Protein AF-A0A7M3YGC0-F1 (afdb_monomer)

Nearest PDB structures (foldseek):
  4kr7-assembly1_A  TM=7.154E-01  e=5.260E-02  Thermotoga maritima MSB8
  2c5s-assembly1_A-2  TM=7.403E-01  e=1.451E-01  Bacillus anthracis str. Ames
  2dir-assembly1_A  TM=6.182E-01  e=1.014E-01  Homo sapiens
  8tjk-assembly1_B  TM=2.544E-01  e=4.111E+00  uncultured bacterium

Sequence (240 aa):
MTDKDASKDNTDEEDWMSYANAGFGSTDYSLWDDAGQEAELAEEPEWNDENLQLDTGEEEIPAAPKPAGLKHLVRIGCCDHCLGRIGGKKRFGQSDLESGIEIRASVVEADSTMANARENEPLCPFCENLFEEAPLLAELIYESIGERDCSRLQLGARIPKDQTEAEDHLRKRFGAGGSAPLKSSLVEEVARQLGELGMGQNLVVEKPEILALIDVLTLTVELDIRSHYVYGRYRKLERG

Structure (mmCIF, N/CA/C/O backbone):
data_AF-A0A7M3YGC0-F1
#
_entry.id   AF-A0A7M3YGC0-F1
#
loop_
_atom_site.group_PDB
_atom_site.id
_atom_site.type_symbol
_atom_site.label_atom_id
_atom_site.label_alt_id
_atom_site.label_comp_id
_atom_site.label_asym_id
_atom_site.label_entity_id
_atom_site.label_seq_id
_atom_site.pdbx_PDB_ins_code
_atom_site.Cartn_x
_atom_site.Cartn_y
_atom_site.Cartn_z
_atom_site.occupancy
_atom_site.B_iso_or_equiv
_atom_site.auth_seq_id
_atom_site.auth_comp_id
_atom_site.auth_asym_id
_atom_site.auth_atom_id
_atom_site.pdbx_PDB_model_num
ATOM 1 N N . MET A 1 1 ? -7.846 -92.177 13.312 1.00 39.50 1 MET A N 1
ATOM 2 C CA . MET A 1 1 ? -6.393 -92.387 13.171 1.00 39.50 1 MET A CA 1
ATOM 3 C C . MET A 1 1 ? -5.833 -91.158 12.477 1.00 39.50 1 MET A C 1
ATOM 5 O O . MET A 1 1 ? -6.160 -90.956 11.320 1.00 39.50 1 MET A O 1
ATOM 9 N N . THR A 1 2 ? -5.091 -90.351 13.243 1.00 36.75 2 THR A N 1
ATOM 10 C CA . THR A 1 2 ? -3.995 -89.448 12.823 1.00 36.75 2 THR A CA 1
ATOM 11 C C . THR A 1 2 ? -4.230 -88.433 11.695 1.00 36.75 2 THR A C 1
ATOM 13 O O . THR A 1 2 ? -4.101 -88.746 10.517 1.00 36.75 2 THR A O 1
ATOM 16 N N . ASP A 1 3 ? -4.534 -87.211 12.142 1.00 39.22 3 ASP A N 1
ATOM 17 C CA . ASP A 1 3 ? -4.012 -85.878 11.777 1.00 39.22 3 ASP A CA 1
ATOM 18 C C . ASP A 1 3 ? -3.282 -85.653 10.438 1.00 39.22 3 ASP A C 1
ATOM 20 O O . ASP A 1 3 ? -2.186 -86.176 10.223 1.00 39.22 3 ASP A O 1
ATOM 24 N N . LYS A 1 4 ? -3.792 -84.693 9.645 1.00 39.47 4 LYS A N 1
ATOM 25 C CA . LYS A 1 4 ? -3.067 -83.435 9.368 1.00 39.47 4 LYS A CA 1
ATOM 26 C C . LYS A 1 4 ? -3.965 -82.348 8.748 1.00 39.47 4 LYS A C 1
ATOM 28 O O . LYS A 1 4 ? -4.591 -82.566 7.714 1.00 39.47 4 LYS A O 1
ATOM 33 N N . ASP A 1 5 ? -3.978 -81.206 9.434 1.00 35.25 5 ASP A N 1
ATOM 34 C CA . ASP A 1 5 ? -4.124 -79.809 8.980 1.00 35.25 5 ASP A CA 1
ATOM 35 C C . ASP A 1 5 ? -3.805 -79.546 7.490 1.00 35.25 5 ASP A C 1
ATOM 37 O O . ASP A 1 5 ? -2.953 -80.219 6.918 1.00 35.25 5 ASP A O 1
ATOM 41 N N . ALA A 1 6 ? -4.329 -78.539 6.788 1.00 37.56 6 ALA A N 1
ATOM 42 C CA . ALA A 1 6 ? -5.228 -77.433 7.100 1.00 37.56 6 ALA A CA 1
ATOM 43 C C . ALA A 1 6 ? -5.759 -76.841 5.772 1.00 37.56 6 ALA A C 1
ATOM 45 O O . ALA A 1 6 ? -5.123 -76.959 4.727 1.00 37.56 6 ALA A O 1
ATOM 46 N N . SER A 1 7 ? -6.937 -76.219 5.865 1.00 37.44 7 SER A N 1
ATOM 47 C CA . SER A 1 7 ? -7.466 -75.100 5.062 1.00 37.44 7 SER A CA 1
ATOM 48 C C . SER A 1 7 ? -7.171 -75.010 3.553 1.00 37.44 7 SER A C 1
ATOM 50 O O . SER A 1 7 ? -6.103 -74.590 3.117 1.00 37.44 7 SER A O 1
ATOM 52 N N . LYS A 1 8 ? -8.244 -75.234 2.783 1.00 40.16 8 LYS A N 1
ATOM 53 C CA . LYS A 1 8 ? -8.602 -74.490 1.562 1.00 40.16 8 LYS A CA 1
ATOM 54 C C . LYS A 1 8 ? -8.390 -72.976 1.741 1.00 40.16 8 LYS A C 1
ATOM 56 O O . LYS A 1 8 ? -8.841 -72.452 2.754 1.00 40.16 8 LYS A O 1
ATOM 61 N N . ASP A 1 9 ? -7.858 -72.287 0.734 1.00 35.28 9 ASP A N 1
ATOM 62 C CA . ASP A 1 9 ? -8.730 -71.550 -0.192 1.00 35.28 9 ASP A CA 1
ATOM 63 C C . ASP A 1 9 ? -8.018 -71.213 -1.510 1.00 35.28 9 ASP A C 1
ATOM 65 O O . ASP A 1 9 ? -6.898 -70.714 -1.529 1.00 35.28 9 ASP A O 1
ATOM 69 N N . ASN A 1 10 ? -8.693 -71.546 -2.610 1.00 41.06 10 ASN A N 1
ATOM 70 C CA . ASN A 1 10 ? -8.390 -71.100 -3.966 1.00 41.06 10 ASN A CA 1
ATOM 71 C C . ASN A 1 10 ? -9.064 -69.743 -4.148 1.00 41.06 10 ASN A C 1
ATOM 73 O O . ASN A 1 10 ? -10.277 -69.666 -3.946 1.00 41.06 10 ASN A O 1
ATOM 77 N N . THR A 1 11 ? -8.355 -68.725 -4.632 1.00 39.34 11 THR A N 1
ATOM 78 C CA . THR A 1 11 ? -8.979 -67.707 -5.493 1.00 39.34 11 THR A CA 1
ATOM 79 C C . THR A 1 11 ? -7.907 -67.010 -6.334 1.00 39.34 11 THR A C 1
ATOM 81 O O . THR A 1 11 ? -7.173 -66.164 -5.842 1.00 39.34 11 THR A O 1
ATOM 84 N N . ASP A 1 12 ? -7.806 -67.454 -7.586 1.00 53.25 12 ASP A N 1
ATOM 85 C CA . ASP A 1 12 ? -7.516 -66.665 -8.789 1.00 53.25 12 ASP A CA 1
ATOM 86 C C . ASP A 1 12 ? -6.399 -65.606 -8.711 1.00 53.25 12 ASP A C 1
ATOM 88 O O . ASP A 1 12 ? -6.640 -64.406 -8.829 1.00 53.25 12 ASP A O 1
ATOM 92 N N . GLU A 1 13 ? -5.144 -66.055 -8.623 1.00 52.66 13 GLU A N 1
ATOM 93 C CA . GLU A 1 13 ? -4.018 -65.275 -9.149 1.00 52.66 13 GLU A CA 1
ATOM 94 C C . GLU A 1 13 ? -3.943 -65.515 -10.665 1.00 52.66 13 GLU A C 1
ATOM 96 O O . GLU A 1 13 ? -3.318 -66.463 -11.142 1.00 52.66 13 GLU A O 1
ATOM 101 N N . GLU A 1 14 ? -4.650 -64.684 -11.435 1.00 57.19 14 GLU A N 1
ATOM 102 C CA . GLU A 1 14 ? -4.490 -64.605 -12.888 1.00 57.19 14 GLU A CA 1
ATOM 103 C C . GLU A 1 14 ? -3.047 -64.199 -13.216 1.00 57.19 14 GLU A C 1
ATOM 105 O O . GLU A 1 14 ? -2.674 -63.025 -13.187 1.00 57.19 14 GLU A O 1
ATOM 110 N N . ASP A 1 15 ? -2.229 -65.206 -13.507 1.00 59.91 15 ASP A N 1
ATOM 111 C CA . ASP A 1 15 ? -0.819 -65.079 -13.849 1.00 59.91 15 ASP A CA 1
ATOM 112 C C . ASP A 1 15 ? -0.678 -64.332 -15.186 1.00 59.91 15 ASP A C 1
ATOM 114 O O . ASP A 1 15 ? -0.757 -64.905 -16.280 1.00 59.91 15 ASP A O 1
ATOM 118 N N . TRP A 1 16 ? -0.522 -63.008 -15.094 1.00 58.06 16 TRP A N 1
ATOM 119 C CA . TRP A 1 16 ? -0.437 -62.060 -16.212 1.00 58.06 16 TRP A CA 1
ATOM 120 C C . TRP A 1 16 ? 0.647 -62.415 -17.243 1.00 58.06 16 TRP A C 1
ATOM 122 O O . TRP A 1 16 ? 0.580 -61.973 -18.390 1.00 58.06 16 TRP A O 1
ATOM 132 N N . MET A 1 17 ? 1.621 -63.254 -16.876 1.00 58.59 17 MET A N 1
ATOM 133 C CA . MET A 1 17 ? 2.665 -63.736 -17.784 1.00 58.59 17 MET A CA 1
ATOM 134 C C . MET A 1 17 ? 2.182 -64.790 -18.791 1.00 58.59 17 MET A C 1
ATOM 136 O O . MET A 1 17 ? 2.857 -65.038 -19.789 1.00 58.59 17 MET A O 1
ATOM 140 N N . SER A 1 18 ? 1.000 -65.374 -18.592 1.00 59.22 18 SER A N 1
ATOM 141 C CA . SER A 1 18 ? 0.415 -66.345 -19.527 1.00 59.22 18 SER A CA 1
ATOM 142 C C . SER A 1 18 ? -0.211 -65.701 -20.775 1.00 59.22 18 SER A C 1
ATOM 144 O O . SER A 1 18 ? -0.283 -66.343 -21.825 1.00 59.22 18 SER A O 1
ATOM 146 N N . TYR A 1 19 ? -0.573 -64.413 -20.712 1.00 58.44 19 TYR A N 1
ATOM 147 C CA . TYR A 1 19 ? -1.107 -63.647 -21.848 1.00 58.44 19 TYR A CA 1
ATOM 148 C C . TYR A 1 19 ? -0.020 -63.054 -22.762 1.00 58.44 19 TYR A C 1
ATOM 150 O O . TYR A 1 19 ? -0.330 -62.560 -23.845 1.00 58.44 19 TYR A O 1
ATOM 158 N N . ALA A 1 20 ? 1.256 -63.140 -22.373 1.00 58.88 20 ALA A N 1
ATOM 159 C CA . ALA A 1 20 ? 2.381 -62.631 -23.161 1.00 58.88 20 ALA A CA 1
ATOM 160 C C . ALA A 1 20 ? 2.749 -63.513 -24.374 1.00 58.88 20 ALA A C 1
ATOM 162 O O . ALA A 1 20 ? 3.557 -63.105 -25.201 1.00 58.88 20 ALA A O 1
ATOM 163 N N . ASN A 1 21 ? 2.140 -64.698 -24.518 1.00 56.16 21 ASN A N 1
ATOM 164 C CA . ASN A 1 21 ? 2.403 -65.634 -25.621 1.00 56.16 21 ASN A CA 1
ATOM 165 C C . ASN A 1 21 ? 1.298 -65.652 -26.695 1.00 56.16 21 ASN A C 1
ATOM 167 O O . ASN A 1 21 ? 1.063 -66.671 -27.349 1.00 56.16 21 ASN A O 1
ATOM 171 N N . ALA A 1 22 ? 0.623 -64.524 -26.929 1.00 53.47 22 ALA A N 1
ATOM 172 C CA . ALA A 1 22 ? -0.121 -64.336 -28.170 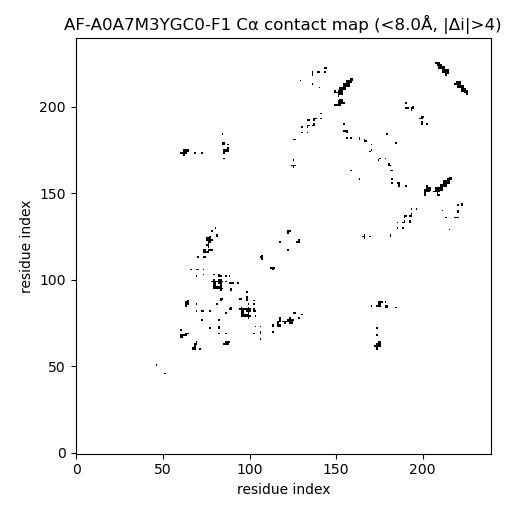1.00 53.47 22 ALA A CA 1
ATOM 173 C C . ALA A 1 22 ? 0.890 -64.111 -29.306 1.00 53.47 22 ALA A C 1
ATOM 175 O O . ALA A 1 22 ? 1.516 -63.058 -29.385 1.00 53.47 22 ALA A O 1
ATOM 176 N N . GLY A 1 23 ? 1.080 -65.138 -30.140 1.00 57.97 23 GLY A N 1
ATOM 177 C CA . GLY A 1 23 ? 2.051 -65.207 -31.234 1.00 57.97 23 GLY A CA 1
ATOM 178 C C . GLY A 1 23 ? 1.957 -64.062 -32.245 1.00 57.97 23 GLY A C 1
ATOM 179 O O . GLY A 1 23 ? 1.383 -64.212 -33.321 1.00 57.97 23 GLY A O 1
ATOM 180 N N . PHE A 1 24 ? 2.584 -62.940 -31.910 1.00 51.44 24 PHE A N 1
ATOM 181 C CA . PHE A 1 24 ? 2.848 -61.819 -32.796 1.00 51.44 24 PHE A CA 1
ATOM 182 C C . PHE A 1 24 ? 4.364 -61.603 -32.807 1.00 51.44 24 PHE A C 1
ATOM 184 O O . PHE A 1 24 ? 4.917 -60.969 -31.915 1.00 51.44 24 PHE A O 1
ATOM 191 N N . GLY A 1 25 ? 5.052 -62.225 -33.768 1.00 53.91 25 GLY A N 1
ATOM 192 C CA . GLY A 1 25 ? 6.514 -62.132 -33.863 1.00 53.91 25 GLY A CA 1
ATOM 193 C C . GLY A 1 25 ? 7.235 -63.275 -34.580 1.00 53.91 25 GLY A C 1
ATOM 194 O O . GLY A 1 25 ? 8.449 -63.215 -34.704 1.00 53.91 25 GLY A O 1
ATOM 195 N N . SER A 1 26 ? 6.541 -64.305 -35.079 1.00 55.28 26 SER A N 1
ATOM 196 C CA . SER A 1 26 ? 7.169 -65.387 -35.859 1.00 55.28 26 SER A CA 1
ATOM 197 C C . SER A 1 26 ? 7.025 -65.186 -37.371 1.00 55.28 26 SER A C 1
ATOM 199 O O . SER A 1 26 ? 6.617 -66.096 -38.094 1.00 55.28 26 SER A O 1
ATOM 201 N N . THR A 1 27 ? 7.319 -63.987 -37.861 1.00 51.88 27 THR A N 1
ATOM 202 C CA . THR A 1 27 ? 7.685 -63.813 -39.269 1.00 51.88 27 THR A CA 1
ATOM 203 C C . THR A 1 27 ? 9.169 -63.520 -39.303 1.00 51.88 27 THR A C 1
ATOM 205 O O . THR A 1 27 ? 9.603 -62.511 -38.754 1.00 51.88 27 THR A O 1
ATOM 208 N N . ASP A 1 28 ? 9.919 -64.404 -39.952 1.00 51.72 28 ASP A N 1
ATOM 209 C CA . ASP A 1 28 ? 11.358 -64.308 -40.221 1.00 51.72 28 ASP A CA 1
ATOM 210 C C . ASP A 1 28 ? 11.629 -63.234 -41.300 1.00 51.72 28 ASP A C 1
ATOM 212 O O . ASP A 1 28 ? 12.280 -63.470 -42.312 1.00 51.72 28 ASP A O 1
ATOM 216 N N . TYR A 1 29 ? 10.994 -62.067 -41.143 1.00 53.56 29 TYR A N 1
ATOM 217 C CA . TYR A 1 29 ? 11.030 -60.945 -42.072 1.00 53.56 29 TYR A CA 1
ATOM 218 C C . TYR A 1 29 ? 11.715 -59.769 -41.381 1.00 53.56 29 TYR A C 1
ATOM 220 O O . TYR A 1 29 ? 11.096 -58.928 -40.725 1.00 53.56 29 TYR A O 1
ATOM 228 N N . SER A 1 30 ? 13.031 -59.746 -41.500 1.00 59.81 30 SER A N 1
ATOM 229 C CA . SER A 1 30 ? 13.900 -58.631 -41.153 1.00 59.81 30 SER A CA 1
ATOM 230 C C . SER A 1 30 ? 13.610 -57.456 -42.093 1.00 59.81 30 SER A C 1
ATOM 232 O O . SER A 1 30 ? 14.105 -57.386 -43.211 1.00 59.81 30 SER A O 1
ATOM 234 N N . LEU A 1 31 ? 12.845 -56.467 -41.614 1.00 53.25 31 LEU A N 1
ATOM 235 C CA . LEU A 1 31 ? 12.625 -55.166 -42.283 1.00 53.25 31 LEU A CA 1
ATOM 236 C C . LEU A 1 31 ? 13.914 -54.349 -42.528 1.00 53.25 31 LEU A C 1
ATOM 238 O O . LEU A 1 31 ? 13.854 -53.255 -43.081 1.00 53.25 31 LEU A O 1
ATOM 242 N N . TRP A 1 32 ? 15.064 -54.877 -42.112 1.00 58.38 32 TRP A N 1
ATOM 243 C CA . TRP A 1 32 ? 16.392 -54.286 -42.252 1.00 58.38 32 TRP A CA 1
ATOM 244 C C . TRP A 1 32 ? 17.275 -55.027 -43.265 1.00 58.38 32 TRP A C 1
ATOM 246 O O . TRP A 1 32 ? 18.322 -54.503 -43.628 1.00 58.38 32 TRP A O 1
ATOM 256 N N . ASP A 1 33 ? 16.853 -56.197 -43.762 1.00 56.62 33 ASP A N 1
ATOM 257 C CA . ASP A 1 33 ? 17.630 -56.964 -44.749 1.00 56.62 33 ASP A CA 1
ATOM 258 C C . ASP A 1 33 ? 17.397 -56.487 -46.194 1.00 56.62 33 ASP A C 1
ATOM 260 O O . ASP A 1 33 ? 18.155 -56.857 -47.087 1.00 56.62 33 ASP A O 1
ATOM 264 N N . ASP A 1 34 ? 16.395 -55.628 -46.430 1.00 53.06 34 ASP A N 1
ATOM 265 C CA . ASP A 1 34 ? 16.112 -55.027 -47.748 1.00 53.06 34 ASP A CA 1
ATOM 266 C C . ASP A 1 34 ? 16.633 -53.578 -47.879 1.00 53.06 34 ASP A C 1
ATOM 268 O O . ASP A 1 34 ? 16.422 -52.902 -48.885 1.00 53.06 34 ASP A O 1
ATOM 272 N N . ALA A 1 35 ? 17.365 -53.077 -46.877 1.00 51.41 35 ALA A N 1
ATOM 273 C CA . ALA A 1 35 ? 18.028 -51.775 -46.938 1.00 51.41 35 ALA A CA 1
ATOM 274 C C . ALA A 1 35 ? 19.434 -51.910 -47.550 1.00 51.41 35 ALA A C 1
ATOM 276 O O . ALA A 1 35 ? 20.446 -51.597 -46.932 1.00 51.41 35 ALA A O 1
ATOM 277 N N . GLY A 1 36 ? 19.494 -52.366 -48.804 1.00 52.56 36 GLY A N 1
ATOM 278 C CA . GLY A 1 36 ? 20.695 -52.360 -49.652 1.00 52.56 36 GLY A CA 1
ATOM 279 C C . GLY A 1 36 ? 21.117 -50.963 -50.131 1.00 52.56 36 GLY A C 1
ATOM 280 O O . GLY A 1 36 ? 21.626 -50.821 -51.241 1.00 52.56 36 GLY A O 1
ATOM 281 N N . GLN A 1 37 ? 20.882 -49.926 -49.329 1.00 49.38 37 GLN A N 1
ATOM 282 C CA . GLN A 1 37 ? 21.437 -48.595 -49.536 1.00 49.38 37 GLN A CA 1
ATOM 283 C C . GLN A 1 37 ? 22.311 -48.295 -48.329 1.00 49.38 37 GLN A C 1
ATOM 285 O O . GLN A 1 37 ? 21.807 -48.179 -47.214 1.00 49.38 37 GLN A O 1
ATOM 290 N N . GLU A 1 38 ? 23.623 -48.221 -48.561 1.00 45.97 38 GLU A N 1
ATOM 291 C CA . GLU A 1 38 ? 24.567 -47.649 -47.607 1.00 45.97 38 GLU A CA 1
ATOM 292 C C . GLU A 1 38 ? 23.968 -46.335 -47.103 1.00 45.97 38 GLU A C 1
ATOM 294 O O . GLU A 1 38 ? 23.771 -45.398 -47.877 1.00 45.97 38 GLU A O 1
ATOM 299 N N . ALA A 1 39 ? 23.595 -46.295 -45.823 1.00 47.94 39 ALA A N 1
ATOM 300 C CA . ALA A 1 39 ? 23.200 -45.053 -45.193 1.00 47.94 39 ALA A CA 1
ATOM 301 C C . ALA A 1 39 ? 24.403 -44.117 -45.311 1.00 47.94 39 ALA A C 1
ATOM 303 O O . ALA A 1 39 ? 25.461 -44.402 -44.745 1.00 47.94 39 ALA A O 1
ATOM 304 N N . GLU A 1 40 ? 24.265 -43.034 -46.077 1.00 52.22 40 GLU A N 1
ATOM 305 C CA . GLU A 1 40 ? 25.207 -41.928 -46.008 1.00 52.22 40 GLU A CA 1
ATOM 306 C C . GLU A 1 40 ? 25.224 -41.479 -44.545 1.00 52.22 40 GLU A C 1
ATOM 308 O O . GLU A 1 40 ? 24.264 -40.889 -44.045 1.00 52.22 40 GLU A O 1
ATOM 313 N N . LEU A 1 41 ? 26.287 -41.849 -43.829 1.00 55.00 41 LEU A N 1
ATOM 314 C CA . LEU A 1 41 ? 26.571 -41.353 -42.494 1.00 55.00 41 LEU A CA 1
ATOM 315 C C . LEU A 1 41 ? 26.837 -39.857 -42.649 1.00 55.00 41 LEU A C 1
ATOM 317 O O . LEU A 1 41 ? 27.966 -39.439 -42.898 1.00 55.00 41 LEU A O 1
ATOM 321 N N . ALA A 1 42 ? 25.781 -39.052 -42.564 1.00 62.28 42 ALA A N 1
ATOM 322 C CA . ALA A 1 42 ? 25.935 -37.639 -42.286 1.00 62.28 42 ALA A CA 1
ATOM 323 C C . ALA A 1 42 ? 26.686 -37.544 -40.955 1.00 62.28 42 ALA A C 1
ATOM 325 O O . ALA A 1 42 ? 26.244 -38.128 -39.964 1.00 62.28 42 ALA A O 1
ATOM 326 N N . GLU A 1 43 ? 27.842 -36.877 -40.960 1.00 57.56 43 GLU A N 1
ATOM 327 C CA . GLU A 1 43 ? 28.605 -36.617 -39.743 1.00 57.56 43 GLU A CA 1
ATOM 328 C C . GLU A 1 43 ? 27.656 -36.002 -38.712 1.00 57.56 43 GLU A C 1
ATOM 330 O O . GLU A 1 43 ? 27.045 -34.958 -38.965 1.00 57.56 43 GLU A O 1
ATOM 335 N N . GLU A 1 44 ? 27.476 -36.683 -37.577 1.00 60.50 44 GLU A N 1
ATOM 336 C CA . GLU A 1 44 ? 26.746 -36.097 -36.463 1.00 60.50 44 GLU A CA 1
ATOM 337 C C . GLU A 1 44 ? 27.462 -34.788 -36.108 1.00 60.50 44 GLU A C 1
ATOM 339 O O . GLU A 1 44 ? 28.683 -34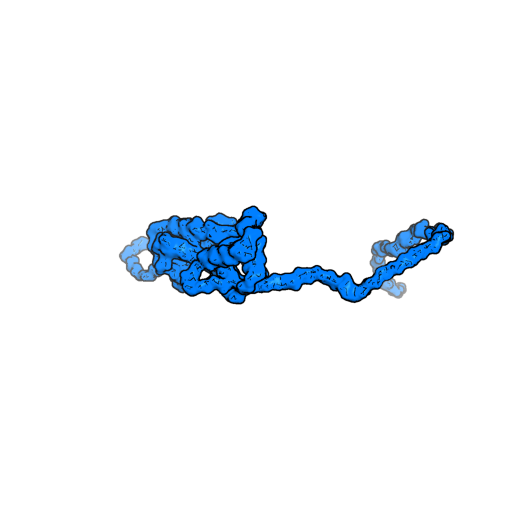.804 -35.921 1.00 60.50 44 GLU A O 1
ATOM 344 N N . PRO A 1 45 ? 26.756 -33.644 -36.077 1.00 58.38 45 PRO A N 1
ATOM 345 C CA . PRO A 1 45 ? 27.397 -32.374 -35.764 1.00 58.38 45 PRO A CA 1
ATOM 346 C C . PRO A 1 45 ? 28.090 -32.509 -34.409 1.00 58.38 45 PRO A C 1
ATOM 348 O O . PRO A 1 45 ? 27.498 -33.071 -33.499 1.00 58.38 45 PRO A O 1
ATOM 351 N N . GLU A 1 46 ? 29.324 -32.031 -34.249 1.00 55.00 46 GLU A N 1
ATOM 352 C CA . GLU A 1 46 ? 29.996 -32.064 -32.946 1.00 55.00 46 GLU A CA 1
ATOM 353 C C . GLU A 1 46 ? 29.182 -31.244 -31.931 1.00 55.00 46 GLU A C 1
ATOM 355 O O . GLU A 1 46 ? 29.133 -30.012 -31.988 1.00 55.00 46 GLU A O 1
ATOM 360 N N . TRP A 1 47 ? 28.530 -31.924 -30.985 1.00 51.69 47 TRP A N 1
ATOM 361 C CA . TRP A 1 47 ? 27.902 -31.288 -29.827 1.00 51.69 47 TRP A CA 1
ATOM 362 C C . TRP A 1 47 ? 29.023 -30.898 -28.857 1.00 51.69 47 TRP A C 1
ATOM 364 O O . TRP A 1 47 ? 29.277 -31.593 -27.877 1.00 51.69 47 TRP A O 1
ATOM 374 N N . ASN A 1 48 ? 29.755 -29.824 -29.164 1.00 57.84 48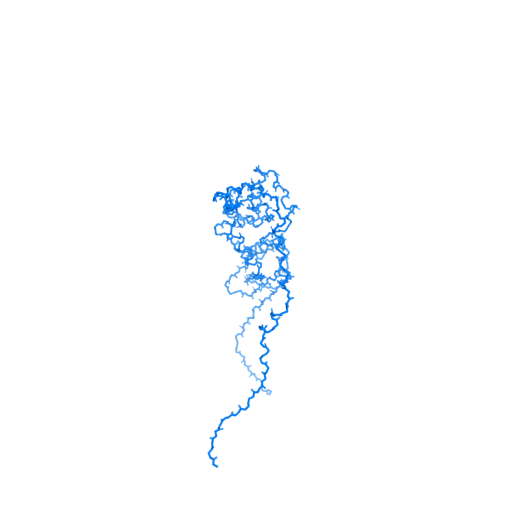 ASN A N 1
ATOM 375 C CA . ASN A 1 48 ? 30.710 -29.240 -28.223 1.00 57.84 48 ASN A CA 1
ATOM 376 C C . ASN A 1 48 ? 29.940 -28.769 -26.972 1.00 57.84 48 ASN A C 1
ATOM 378 O O . ASN A 1 48 ? 28.858 -28.198 -27.115 1.00 57.84 48 ASN A O 1
ATOM 382 N N . ASP A 1 49 ? 30.480 -28.976 -25.765 1.00 57.91 49 ASP A N 1
ATOM 383 C CA . ASP A 1 49 ? 29.820 -28.620 -24.490 1.00 57.91 49 ASP A CA 1
ATOM 384 C C . ASP A 1 49 ? 29.417 -27.129 -24.423 1.00 57.91 49 ASP A C 1
ATOM 386 O O . ASP A 1 49 ? 28.472 -26.766 -23.726 1.00 57.91 49 ASP A O 1
ATOM 390 N N . GLU A 1 50 ? 30.067 -26.262 -25.208 1.00 54.62 50 GLU A N 1
ATOM 391 C CA . GLU A 1 50 ? 29.695 -24.847 -25.363 1.00 54.62 50 GLU A CA 1
ATOM 392 C C . GLU A 1 50 ? 28.318 -24.636 -26.027 1.00 54.62 50 GLU A C 1
ATOM 394 O O . GLU A 1 50 ? 27.658 -23.638 -25.749 1.00 54.62 50 GLU A O 1
ATOM 399 N N . ASN A 1 51 ? 27.839 -25.578 -26.849 1.00 51.44 51 ASN A N 1
ATOM 400 C CA . ASN A 1 51 ? 26.536 -25.507 -27.529 1.00 51.44 51 ASN A CA 1
ATOM 401 C C . ASN A 1 51 ? 25.385 -26.124 -26.710 1.00 51.44 51 ASN A C 1
ATOM 403 O O . ASN A 1 51 ? 24.218 -25.967 -27.073 1.00 51.44 51 ASN A O 1
ATOM 407 N N . LEU A 1 52 ? 25.695 -26.837 -25.621 1.00 52.75 52 LEU A N 1
ATOM 408 C CA . LEU A 1 52 ? 24.720 -27.379 -24.662 1.00 52.75 52 LEU A CA 1
ATOM 409 C C . LEU A 1 52 ? 24.354 -26.379 -23.566 1.00 52.75 52 LEU A C 1
ATOM 411 O O . LEU A 1 52 ? 23.383 -26.585 -22.832 1.00 52.75 52 LEU A O 1
ATOM 415 N N . GLN A 1 53 ? 25.088 -25.272 -23.486 1.00 51.09 53 GLN A N 1
ATOM 416 C CA . GLN A 1 53 ? 24.654 -24.114 -22.739 1.00 51.09 53 GLN A CA 1
ATOM 417 C C . GLN A 1 53 ? 23.540 -23.452 -23.551 1.00 51.09 53 GLN A C 1
ATOM 419 O O . GLN A 1 53 ? 23.771 -22.553 -24.356 1.00 51.09 53 GLN A O 1
ATOM 424 N N . LEU A 1 54 ? 22.305 -23.935 -23.358 1.00 51.28 54 LEU A N 1
ATOM 425 C CA . LEU A 1 54 ? 21.129 -23.092 -23.539 1.00 51.28 54 LEU A CA 1
ATOM 426 C C . LEU A 1 54 ? 21.504 -21.765 -22.895 1.00 51.28 54 LEU A C 1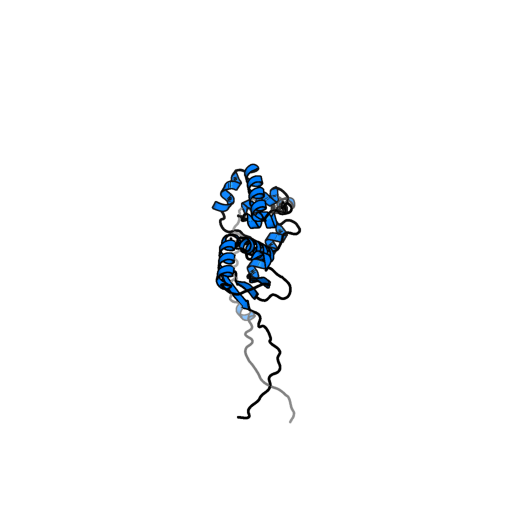
ATOM 428 O O . LEU A 1 54 ? 21.767 -21.727 -21.693 1.00 51.28 54 LEU A O 1
ATOM 432 N N . ASP A 1 55 ? 21.598 -20.723 -23.713 1.00 43.66 55 ASP A N 1
ATOM 433 C CA . ASP A 1 55 ? 21.709 -19.344 -23.275 1.00 43.66 55 ASP A CA 1
ATOM 434 C C . ASP A 1 55 ? 20.394 -19.047 -22.543 1.00 43.66 55 ASP A C 1
ATOM 436 O O . ASP A 1 55 ? 19.448 -18.465 -23.077 1.00 43.66 55 ASP A O 1
ATOM 440 N N . THR A 1 56 ? 20.253 -19.596 -21.333 1.00 48.84 56 THR A N 1
ATOM 441 C CA . THR A 1 56 ? 19.318 -19.122 -20.338 1.00 48.84 56 THR A CA 1
ATOM 442 C C . THR A 1 56 ? 19.783 -17.701 -20.144 1.00 48.84 56 THR A C 1
ATOM 444 O O . THR A 1 56 ? 20.748 -17.468 -19.420 1.00 48.84 56 THR A O 1
ATOM 447 N N . GLY A 1 57 ? 19.177 -16.782 -20.896 1.00 44.97 57 GLY A N 1
ATOM 448 C CA . GLY A 1 57 ? 19.360 -15.343 -20.808 1.00 44.97 57 GLY A CA 1
ATOM 449 C C . GLY A 1 57 ? 18.900 -14.839 -19.444 1.00 44.97 57 GLY A C 1
ATOM 450 O O . GLY A 1 57 ? 18.034 -13.980 -19.337 1.00 44.97 57 GLY A O 1
ATOM 451 N N . GLU A 1 58 ? 19.476 -15.398 -18.390 1.00 54.09 58 GLU A N 1
ATOM 452 C CA . GLU A 1 58 ? 19.540 -14.894 -17.041 1.00 54.09 58 GLU A CA 1
ATOM 453 C C . GLU A 1 58 ? 20.629 -13.816 -17.032 1.00 54.09 58 GLU A C 1
ATOM 455 O O . GLU A 1 58 ? 21.546 -13.819 -16.215 1.00 54.09 58 GLU A O 1
ATOM 460 N N . GLU A 1 59 ? 20.524 -12.832 -17.934 1.00 55.91 59 GLU A N 1
ATOM 461 C CA . GLU A 1 59 ? 20.919 -11.493 -17.522 1.00 55.91 59 GLU A CA 1
ATOM 462 C C . GLU A 1 59 ? 19.958 -11.139 -16.389 1.00 55.91 59 GLU A C 1
ATOM 464 O O . GLU A 1 59 ? 18.849 -10.645 -16.610 1.00 55.91 59 GLU A O 1
ATOM 469 N N . GLU A 1 60 ? 20.353 -11.498 -15.166 1.00 67.81 60 GLU A N 1
ATOM 470 C CA . GLU A 1 60 ? 19.633 -11.153 -13.956 1.00 67.81 60 GLU A CA 1
ATOM 471 C C . GLU A 1 60 ? 19.426 -9.644 -13.979 1.00 67.81 60 GLU A C 1
ATOM 473 O O . GLU A 1 60 ? 20.362 -8.850 -13.821 1.00 67.81 60 GLU A O 1
ATOM 478 N N . ILE A 1 61 ? 18.186 -9.240 -14.246 1.00 78.31 61 ILE A N 1
ATOM 479 C CA . ILE A 1 61 ? 17.824 -7.836 -14.302 1.00 78.31 61 ILE A CA 1
ATOM 480 C C . ILE A 1 61 ? 18.226 -7.248 -12.954 1.00 78.31 61 ILE A C 1
ATOM 482 O O . ILE A 1 61 ? 17.730 -7.697 -11.915 1.00 78.31 61 ILE A O 1
ATOM 486 N N . PRO A 1 62 ? 19.127 -6.255 -12.932 1.00 82.19 62 PRO A N 1
ATOM 487 C CA . PRO A 1 62 ? 19.626 -5.761 -11.673 1.00 82.19 62 PRO A CA 1
ATOM 488 C C . PRO A 1 62 ? 18.480 -5.142 -10.882 1.00 82.19 62 PRO A C 1
ATOM 490 O O . PRO A 1 62 ? 17.700 -4.357 -11.423 1.00 82.19 62 PRO A O 1
ATOM 493 N N . ALA A 1 63 ? 18.433 -5.426 -9.585 1.00 84.62 63 ALA A N 1
ATOM 494 C CA . ALA A 1 63 ? 17.497 -4.767 -8.691 1.00 84.62 63 ALA A CA 1
ATOM 495 C C . ALA A 1 63 ? 17.656 -3.232 -8.740 1.00 84.62 63 ALA A C 1
ATOM 497 O O . ALA A 1 63 ? 18.753 -2.686 -8.951 1.00 84.62 63 ALA A O 1
ATOM 498 N N . ALA A 1 64 ? 16.550 -2.519 -8.520 1.00 84.75 64 ALA A N 1
ATOM 499 C CA . ALA A 1 64 ? 16.580 -1.086 -8.256 1.00 84.75 64 ALA A CA 1
ATOM 500 C C . ALA A 1 64 ? 17.540 -0.795 -7.077 1.00 84.75 64 ALA A C 1
ATOM 502 O O . ALA A 1 64 ? 17.668 -1.619 -6.171 1.00 84.75 64 ALA A O 1
ATOM 503 N N . PRO A 1 65 ? 18.277 0.333 -7.068 1.00 84.19 65 PRO A N 1
ATOM 504 C CA . PRO A 1 65 ? 18.048 1.572 -7.818 1.00 84.19 65 PRO A CA 1
ATOM 505 C C . PRO A 1 65 ? 18.830 1.702 -9.142 1.00 84.19 65 PRO A C 1
ATOM 507 O O . PRO A 1 65 ? 18.906 2.805 -9.695 1.00 84.19 65 PRO A O 1
ATOM 510 N N . LYS A 1 66 ? 19.448 0.625 -9.659 1.00 88.75 66 LYS A N 1
ATOM 511 C CA . LYS A 1 66 ? 20.208 0.695 -10.923 1.00 88.75 66 LYS A CA 1
ATOM 512 C C . LYS A 1 66 ? 19.290 1.106 -12.093 1.00 88.75 66 LYS A C 1
ATOM 514 O O . LYS A 1 66 ? 18.133 0.686 -12.128 1.00 88.75 66 LYS A O 1
ATOM 519 N N . PRO A 1 67 ? 19.781 1.882 -13.081 1.00 86.31 67 PRO A N 1
ATOM 520 C CA . PRO A 1 67 ? 18.945 2.405 -14.168 1.00 86.31 67 PRO A CA 1
ATOM 521 C C . PRO A 1 67 ? 18.293 1.303 -15.017 1.00 86.31 67 PRO A C 1
ATOM 523 O O . PRO A 1 67 ? 17.131 1.435 -15.384 1.00 86.31 67 PRO A O 1
ATOM 526 N N . ALA A 1 68 ? 18.987 0.184 -15.253 1.00 87.56 68 ALA A N 1
ATOM 527 C CA . ALA A 1 68 ? 18.420 -0.970 -15.957 1.00 87.56 68 ALA A CA 1
ATOM 528 C C . ALA A 1 68 ? 17.254 -1.629 -15.188 1.00 87.56 68 ALA A C 1
ATOM 530 O O . ALA A 1 68 ? 16.259 -2.014 -15.797 1.00 87.56 68 ALA A O 1
ATOM 531 N N . GLY A 1 69 ? 17.329 -1.676 -13.852 1.00 88.25 69 GLY A N 1
ATOM 532 C CA . GLY A 1 69 ? 16.239 -2.162 -13.001 1.00 88.25 69 GLY A CA 1
ATOM 533 C C . GLY A 1 69 ? 15.021 -1.242 -13.034 1.00 88.25 69 GLY A C 1
ATOM 534 O O . GLY A 1 69 ? 13.896 -1.701 -13.199 1.00 88.25 69 GLY A O 1
ATOM 535 N N . LEU A 1 70 ? 15.237 0.077 -12.971 1.00 89.56 70 LEU A N 1
ATOM 536 C CA . LEU A 1 70 ? 14.155 1.065 -13.088 1.00 89.56 70 LEU A CA 1
ATOM 537 C C . LEU A 1 70 ? 13.471 1.008 -14.460 1.00 89.56 70 LEU A C 1
ATOM 539 O O . LEU A 1 70 ? 12.245 1.061 -14.534 1.00 89.56 70 LEU A O 1
ATOM 543 N N . LYS A 1 71 ? 14.248 0.832 -15.536 1.00 90.50 71 LYS A N 1
ATOM 544 C CA . LYS A 1 71 ? 13.715 0.605 -16.884 1.00 90.50 71 LYS A CA 1
ATOM 545 C C . LYS A 1 71 ? 12.839 -0.645 -16.934 1.00 90.50 71 LYS A C 1
ATOM 547 O O . LYS A 1 71 ? 11.757 -0.604 -17.513 1.00 90.50 71 LYS A O 1
ATOM 552 N N . HIS A 1 72 ? 13.273 -1.736 -16.302 1.00 90.31 72 HIS A N 1
ATOM 553 C CA . HIS A 1 72 ? 12.472 -2.953 -16.229 1.00 90.31 72 HIS A CA 1
ATOM 554 C C . HIS A 1 72 ? 11.162 -2.743 -15.459 1.00 90.31 72 HIS A C 1
ATOM 556 O O . HIS A 1 72 ? 10.114 -3.134 -15.960 1.00 90.31 72 HIS A O 1
ATOM 562 N N . LEU A 1 73 ? 11.192 -2.059 -14.309 1.00 90.50 73 LEU A N 1
ATOM 563 C CA . LEU A 1 73 ? 9.985 -1.742 -13.534 1.00 90.50 73 LEU A CA 1
ATOM 564 C C . LEU A 1 73 ? 8.965 -0.929 -14.351 1.00 90.50 73 LEU A C 1
ATOM 566 O O . LEU A 1 73 ? 7.769 -1.197 -14.297 1.00 90.50 73 LEU A O 1
ATOM 570 N N . VAL A 1 74 ? 9.418 0.047 -15.140 1.00 90.44 74 VAL A N 1
ATOM 571 C CA . VAL A 1 74 ? 8.519 0.801 -16.030 1.00 90.44 74 VAL A CA 1
ATOM 572 C C . VAL A 1 74 ? 7.974 -0.097 -17.143 1.00 90.44 74 VAL A C 1
ATOM 574 O O . VAL A 1 74 ? 6.784 -0.033 -17.446 1.00 90.44 74 VAL A O 1
ATOM 577 N N . ARG A 1 75 ? 8.814 -0.972 -17.710 1.00 89.38 75 ARG A N 1
ATOM 578 C CA . ARG A 1 75 ? 8.436 -1.895 -18.788 1.00 89.38 75 ARG A CA 1
ATOM 579 C C . ARG A 1 75 ? 7.360 -2.904 -18.377 1.00 89.38 75 ARG A C 1
ATOM 581 O O . ARG A 1 75 ? 6.530 -3.235 -19.212 1.00 89.38 75 ARG A O 1
ATOM 588 N N . ILE A 1 76 ? 7.371 -3.383 -17.134 1.00 89.50 76 ILE A N 1
ATOM 589 C CA . ILE A 1 76 ? 6.363 -4.329 -16.616 1.00 89.50 76 ILE A CA 1
ATOM 590 C C . ILE A 1 76 ? 5.045 -3.656 -16.194 1.00 89.50 76 ILE A C 1
ATOM 592 O O . ILE A 1 76 ? 4.185 -4.328 -15.642 1.00 89.50 76 ILE A O 1
ATOM 596 N N . GLY A 1 77 ? 4.884 -2.343 -16.401 1.00 89.69 77 GLY A N 1
ATOM 597 C CA . GLY A 1 77 ? 3.625 -1.647 -16.114 1.00 89.69 77 GLY A CA 1
ATOM 598 C C . GLY A 1 77 ? 3.455 -1.167 -14.666 1.00 89.69 77 GLY A C 1
ATOM 599 O O . GLY A 1 77 ? 2.336 -0.889 -14.237 1.00 89.69 77 GLY A O 1
ATOM 600 N N . CYS A 1 78 ? 4.533 -1.027 -13.883 1.00 91.88 78 CYS A N 1
ATOM 601 C CA . CYS A 1 78 ? 4.437 -0.496 -12.515 1.00 91.88 78 CYS A CA 1
ATOM 602 C C . CYS A 1 78 ? 3.731 0.863 -12.466 1.00 91.88 78 CYS A C 1
ATOM 604 O O . CYS A 1 78 ? 4.061 1.754 -13.249 1.00 91.88 78 CYS A O 1
ATOM 606 N N . CYS A 1 79 ? 2.820 1.055 -11.509 1.00 93.12 79 CYS A N 1
ATOM 607 C CA . CYS A 1 79 ? 2.229 2.362 -11.216 1.00 93.12 79 CYS A CA 1
ATOM 608 C C . CYS A 1 79 ? 3.237 3.302 -10.535 1.00 93.12 79 CYS A C 1
ATOM 610 O O . CYS A 1 79 ? 4.243 2.851 -9.983 1.00 93.12 79 CYS A O 1
ATOM 612 N N . ASP A 1 80 ? 2.952 4.604 -10.528 1.00 92.62 80 ASP A N 1
ATOM 613 C CA . ASP A 1 80 ? 3.862 5.611 -9.967 1.00 92.62 80 ASP A CA 1
ATOM 614 C C . ASP A 1 80 ? 4.095 5.408 -8.465 1.00 92.62 80 ASP A C 1
ATOM 616 O O . ASP A 1 80 ? 5.240 5.367 -8.024 1.00 92.62 80 ASP A O 1
ATOM 620 N N . HIS A 1 81 ? 3.050 5.116 -7.686 1.00 92.56 81 HIS A N 1
ATOM 621 C CA . HIS A 1 81 ? 3.207 4.775 -6.266 1.00 92.56 81 HIS A CA 1
ATOM 622 C C . HIS A 1 81 ? 4.154 3.584 -6.043 1.00 92.56 81 HIS A C 1
ATOM 624 O O . HIS A 1 81 ? 5.041 3.635 -5.189 1.00 92.56 81 HIS A O 1
ATOM 630 N N . CYS A 1 82 ? 4.014 2.512 -6.833 1.00 92.62 82 CYS A N 1
ATOM 631 C CA . CYS A 1 82 ? 4.907 1.358 -6.730 1.00 92.62 82 CYS A CA 1
ATOM 632 C C . CYS A 1 82 ? 6.324 1.678 -7.213 1.00 92.62 82 CYS A C 1
ATOM 634 O O . CYS A 1 82 ? 7.277 1.174 -6.625 1.00 92.62 82 CYS A O 1
ATOM 636 N N . LEU A 1 83 ? 6.492 2.539 -8.222 1.00 92.31 83 LEU A N 1
ATOM 637 C CA . LEU A 1 83 ? 7.811 3.002 -8.657 1.00 92.31 83 LEU A CA 1
ATOM 638 C C . LEU A 1 83 ? 8.534 3.779 -7.554 1.00 92.31 83 LEU A C 1
ATOM 640 O O . LEU A 1 83 ? 9.714 3.521 -7.329 1.00 92.31 83 LEU A O 1
ATOM 644 N N . GLY A 1 84 ? 7.851 4.669 -6.829 1.00 91.44 84 GLY A N 1
ATOM 645 C CA . GLY A 1 84 ? 8.449 5.375 -5.692 1.00 91.44 84 GLY A CA 1
ATOM 646 C C . GLY A 1 84 ? 8.788 4.441 -4.531 1.00 91.44 84 GLY A C 1
ATOM 647 O O . GLY A 1 84 ? 9.891 4.495 -3.985 1.00 91.44 84 GLY A O 1
ATOM 648 N N . ARG A 1 85 ? 7.878 3.509 -4.220 1.00 90.62 85 ARG A N 1
ATOM 649 C CA . ARG A 1 85 ? 8.042 2.506 -3.155 1.00 90.62 85 ARG A CA 1
ATOM 650 C C . ARG A 1 85 ? 9.209 1.543 -3.401 1.00 90.62 85 ARG A C 1
ATOM 652 O O . ARG A 1 85 ? 9.939 1.194 -2.474 1.00 90.62 85 ARG A O 1
ATOM 659 N N . ILE A 1 86 ? 9.367 1.082 -4.641 1.00 91.75 86 ILE A N 1
ATOM 660 C CA . ILE A 1 86 ? 10.291 0.002 -5.023 1.00 91.75 86 ILE A CA 1
ATOM 661 C C . ILE A 1 86 ? 11.595 0.553 -5.609 1.00 91.75 86 ILE A C 1
ATOM 663 O O . ILE A 1 86 ? 12.650 -0.061 -5.458 1.00 91.75 86 ILE A O 1
ATOM 667 N N . GLY A 1 87 ? 11.547 1.714 -6.260 1.00 87.25 87 GLY A N 1
ATOM 668 C CA . GLY A 1 87 ? 12.664 2.278 -7.014 1.00 87.25 87 GLY A CA 1
ATOM 669 C C . GLY A 1 87 ? 13.805 2.839 -6.162 1.00 87.25 87 GLY A C 1
ATOM 670 O O . GLY A 1 87 ? 14.894 3.070 -6.686 1.00 87.25 87 GLY A O 1
ATOM 671 N N . GLY A 1 88 ? 13.595 3.048 -4.857 1.00 84.69 88 GLY A N 1
ATOM 672 C CA . GLY A 1 88 ? 14.659 3.387 -3.901 1.00 84.69 88 GLY A CA 1
ATOM 673 C C . GLY A 1 88 ? 15.292 4.774 -4.071 1.00 84.69 88 GLY A C 1
ATOM 674 O O . GLY A 1 88 ? 16.287 5.069 -3.414 1.00 84.69 88 GLY A O 1
ATOM 675 N N . LYS A 1 89 ? 14.736 5.640 -4.928 1.00 81.62 89 LYS A N 1
ATOM 676 C CA . LYS A 1 89 ? 15.198 7.023 -5.162 1.00 81.62 89 LYS A CA 1
ATOM 677 C C . LYS A 1 89 ? 14.325 8.059 -4.437 1.00 81.62 89 LYS A C 1
ATOM 679 O O . LYS A 1 89 ? 14.028 9.120 -4.979 1.00 81.62 89 LYS A O 1
ATOM 684 N N . LYS A 1 90 ? 13.904 7.749 -3.211 1.00 84.00 90 LYS A N 1
ATOM 685 C CA . LYS A 1 90 ? 13.047 8.625 -2.405 1.00 84.00 90 LYS A CA 1
ATOM 686 C C . LYS A 1 90 ? 13.879 9.657 -1.641 1.00 84.00 90 LYS A C 1
ATOM 688 O O . LYS A 1 90 ? 14.825 9.297 -0.938 1.00 84.00 90 LYS A O 1
ATOM 693 N N . ARG A 1 91 ? 13.524 10.941 -1.755 1.00 84.38 91 ARG A N 1
ATOM 694 C CA . ARG A 1 91 ? 14.101 12.021 -0.933 1.00 84.38 91 ARG A CA 1
ATOM 695 C C . ARG A 1 91 ? 13.376 12.113 0.411 1.00 84.38 91 ARG A C 1
ATOM 697 O O . ARG A 1 91 ? 12.231 11.686 0.546 1.00 84.38 91 ARG A O 1
ATOM 704 N N . PHE A 1 92 ? 14.032 12.687 1.416 1.00 79.25 92 PHE A N 1
ATOM 705 C CA . PHE A 1 92 ? 13.415 12.883 2.729 1.00 79.25 92 PHE A CA 1
ATOM 706 C C . PHE A 1 92 ? 12.194 13.815 2.625 1.00 79.25 92 PHE A C 1
ATOM 708 O O . PHE A 1 92 ? 12.317 14.926 2.116 1.00 79.25 92 PHE A O 1
ATOM 715 N N . GLY A 1 93 ? 11.034 13.360 3.109 1.00 79.19 93 GLY A N 1
ATOM 716 C CA . GLY A 1 93 ? 9.783 14.133 3.125 1.00 79.19 93 GLY A CA 1
ATOM 717 C C . GLY A 1 93 ? 8.968 14.115 1.826 1.00 79.19 93 GLY A C 1
ATOM 718 O O . GLY A 1 93 ? 7.901 14.714 1.792 1.00 79.19 93 GLY A O 1
ATOM 719 N N . GLN A 1 94 ? 9.440 13.430 0.783 1.00 87.00 94 GLN A N 1
ATOM 720 C CA . GLN A 1 94 ? 8.705 13.265 -0.472 1.00 87.00 94 GLN A CA 1
ATOM 721 C C . GLN A 1 94 ? 7.691 12.116 -0.368 1.00 87.00 94 GLN A C 1
ATOM 723 O O . GLN A 1 94 ? 7.966 11.115 0.303 1.00 87.00 94 GLN A O 1
ATOM 728 N N . SER A 1 95 ? 6.541 12.228 -1.036 1.00 88.06 95 SER A N 1
ATOM 729 C CA . SER A 1 95 ? 5.579 11.121 -1.138 1.00 88.06 95 SER A CA 1
ATOM 730 C C . SER A 1 95 ? 6.055 10.040 -2.117 1.00 88.06 95 SER A C 1
ATOM 732 O O . SER A 1 95 ? 6.878 10.287 -3.005 1.00 88.06 95 SER A O 1
ATOM 734 N N . ASP A 1 96 ? 5.536 8.819 -1.972 1.00 89.88 96 ASP A N 1
ATOM 735 C CA . ASP A 1 96 ? 5.875 7.728 -2.895 1.00 89.88 96 ASP A CA 1
ATOM 736 C C . ASP A 1 96 ? 5.375 8.024 -4.318 1.00 89.88 96 ASP A C 1
ATOM 738 O O . ASP A 1 96 ? 6.056 7.698 -5.287 1.00 89.88 96 ASP A O 1
ATOM 742 N N . LEU A 1 97 ? 4.238 8.716 -4.454 1.00 91.19 97 LEU A N 1
ATOM 743 C CA . LEU A 1 97 ? 3.708 9.149 -5.747 1.00 91.19 97 LEU A CA 1
ATOM 744 C C . LEU A 1 97 ? 4.671 10.095 -6.472 1.00 91.19 97 LEU A C 1
ATOM 746 O O . LEU A 1 97 ? 5.045 9.845 -7.615 1.00 91.19 97 LEU A O 1
ATOM 750 N N . GLU A 1 98 ? 5.104 11.162 -5.799 1.00 91.75 98 GLU A N 1
ATOM 751 C CA . GLU A 1 98 ? 6.012 12.159 -6.379 1.00 91.75 98 GLU A CA 1
ATOM 752 C C . GLU A 1 98 ? 7.352 11.532 -6.775 1.00 91.75 98 GLU A C 1
ATOM 754 O O . GLU A 1 98 ? 7.859 11.784 -7.869 1.00 91.75 98 GLU A O 1
ATOM 759 N N . SER A 1 99 ? 7.904 10.666 -5.916 1.00 91.81 99 SER A N 1
ATOM 760 C CA . SER A 1 99 ? 9.138 9.938 -6.223 1.00 91.81 99 SER A CA 1
ATOM 761 C C . SER A 1 99 ? 8.961 9.025 -7.441 1.00 91.81 99 SER A C 1
ATOM 763 O O . SER A 1 99 ? 9.841 8.957 -8.299 1.00 91.81 99 SER A O 1
ATOM 765 N N . GLY A 1 100 ? 7.808 8.365 -7.561 1.00 91.81 100 GLY A N 1
ATOM 766 C CA . GLY A 1 100 ? 7.452 7.547 -8.715 1.00 91.81 100 GLY A CA 1
ATOM 767 C C . GLY A 1 100 ? 7.390 8.314 -10.028 1.00 91.81 100 GLY A C 1
ATOM 768 O O . GLY A 1 100 ? 7.949 7.860 -11.028 1.00 91.81 100 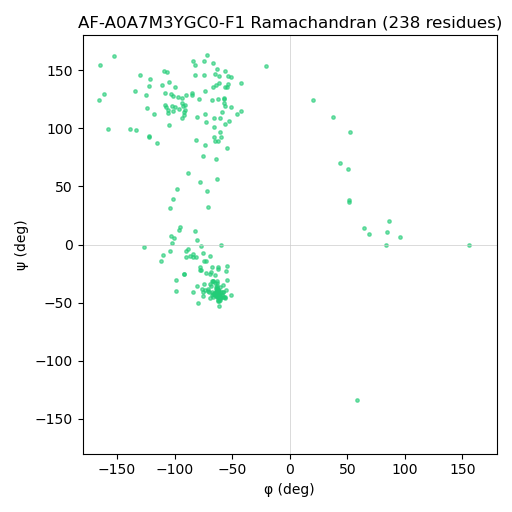GLY A O 1
ATOM 769 N N . ILE A 1 101 ? 6.764 9.494 -10.010 1.00 92.56 101 ILE A N 1
ATOM 770 C CA . ILE A 1 101 ? 6.663 10.385 -11.172 1.00 92.56 101 ILE A CA 1
ATOM 771 C C . ILE A 1 101 ? 8.060 10.835 -11.616 1.00 92.56 101 ILE A C 1
ATOM 773 O O . ILE A 1 101 ? 8.378 10.756 -12.803 1.00 92.56 101 ILE A O 1
ATOM 777 N N . GLU A 1 102 ? 8.926 11.235 -10.678 1.00 92.88 102 GLU A N 1
ATOM 778 C CA . GLU A 1 102 ? 10.319 11.598 -10.981 1.00 92.88 102 GLU A CA 1
ATOM 779 C C . GLU A 1 102 ? 11.100 10.427 -11.590 1.00 92.88 102 GLU A C 1
ATOM 781 O O . GLU A 1 102 ? 11.833 10.594 -12.568 1.00 92.88 102 GLU A O 1
ATOM 786 N N . ILE A 1 103 ? 10.938 9.222 -11.033 1.00 91.44 103 ILE A N 1
ATOM 787 C CA . ILE A 1 103 ? 11.587 8.014 -11.548 1.00 91.44 103 ILE A CA 1
ATOM 788 C C . ILE A 1 103 ? 11.108 7.727 -12.970 1.00 91.44 103 ILE A C 1
ATOM 790 O O . ILE A 1 103 ? 11.947 7.512 -13.848 1.00 91.44 103 ILE A O 1
ATOM 794 N N . ARG A 1 104 ? 9.794 7.761 -13.221 1.00 92.25 104 ARG A N 1
ATOM 795 C CA . ARG A 1 104 ? 9.245 7.535 -14.562 1.00 92.25 104 ARG A CA 1
ATOM 796 C C . ARG A 1 104 ? 9.761 8.576 -15.546 1.00 92.25 104 ARG A C 1
ATOM 798 O O . ARG A 1 104 ? 10.227 8.190 -16.613 1.00 92.25 104 ARG A O 1
ATOM 805 N N . ALA A 1 105 ? 9.748 9.856 -15.177 1.00 92.12 105 ALA A N 1
ATOM 806 C CA . ALA A 1 105 ? 10.289 10.928 -16.007 1.00 92.12 105 ALA A CA 1
ATOM 807 C C . ALA A 1 105 ? 11.759 10.662 -16.370 1.00 92.12 105 ALA A C 1
ATOM 809 O O . ALA A 1 105 ? 12.108 10.686 -17.546 1.00 92.12 105 ALA A O 1
ATOM 810 N N . SER A 1 106 ? 12.589 10.271 -15.396 1.00 91.62 106 SER A N 1
ATOM 811 C CA . SER A 1 106 ? 14.004 9.957 -15.645 1.00 91.62 106 SER A CA 1
ATOM 812 C C . SER A 1 106 ? 14.220 8.766 -16.591 1.00 91.62 106 SER A C 1
ATOM 814 O O . SER A 1 106 ? 15.185 8.744 -17.352 1.00 91.62 106 SER A O 1
ATOM 816 N N . VAL A 1 107 ? 13.326 7.771 -16.561 1.00 90.88 107 VAL 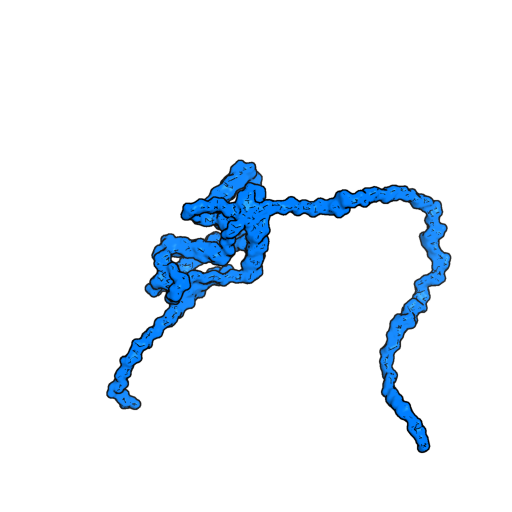A N 1
ATOM 817 C CA . VAL A 1 107 ? 13.388 6.610 -17.463 1.00 90.88 107 VAL A CA 1
ATOM 818 C C . VAL A 1 107 ? 12.923 6.992 -18.867 1.00 90.88 107 VAL A C 1
ATOM 820 O O . VAL A 1 107 ? 13.545 6.575 -19.838 1.00 90.88 107 VAL A O 1
ATOM 823 N N . VAL A 1 108 ? 11.871 7.804 -18.988 1.00 91.44 108 VAL A N 1
ATOM 824 C CA . VAL A 1 108 ? 11.354 8.278 -20.282 1.00 91.44 108 VAL A CA 1
ATOM 825 C C . VAL A 1 108 ? 12.338 9.234 -20.965 1.00 91.44 108 VAL A C 1
ATOM 827 O O . VAL A 1 108 ? 12.488 9.181 -22.184 1.00 91.44 108 VAL A O 1
ATOM 830 N N . GLU A 1 109 ? 13.053 10.061 -20.198 1.00 89.94 109 GLU A N 1
ATOM 831 C CA . GLU A 1 109 ? 14.144 10.904 -20.708 1.00 89.94 109 GLU A CA 1
ATOM 832 C C . GLU A 1 109 ? 15.307 10.074 -21.270 1.00 89.94 109 GLU A C 1
ATOM 834 O O . GLU A 1 109 ? 15.896 10.449 -22.283 1.00 89.94 109 GLU A O 1
ATOM 839 N N . ALA A 1 110 ? 15.630 8.942 -20.637 1.00 88.88 110 ALA A N 1
ATOM 840 C CA . ALA A 1 110 ? 16.673 8.036 -21.110 1.00 88.88 110 ALA A CA 1
ATOM 841 C C . ALA A 1 110 ? 16.220 7.187 -22.313 1.00 88.88 110 ALA A C 1
ATOM 843 O O . ALA A 1 110 ? 17.006 6.947 -23.228 1.00 88.88 110 ALA A O 1
ATOM 844 N N . ASP A 1 111 ? 14.962 6.741 -22.319 1.00 87.31 111 ASP A N 1
ATOM 845 C CA . ASP A 1 111 ? 14.378 5.863 -23.330 1.00 87.31 111 ASP A CA 1
ATOM 846 C C . ASP A 1 111 ? 12.947 6.308 -23.688 1.00 87.31 111 ASP A C 1
ATOM 848 O O . ASP A 1 111 ? 11.967 5.932 -23.038 1.00 87.31 111 ASP A O 1
ATOM 852 N N . SER A 1 112 ? 12.797 7.029 -24.802 1.00 85.44 112 SER A N 1
ATOM 853 C CA . SER A 1 112 ? 11.496 7.537 -25.276 1.00 85.44 112 SER A CA 1
ATOM 854 C C . SER A 1 112 ? 10.476 6.442 -25.620 1.00 85.44 112 SER A C 1
ATOM 856 O O . SER A 1 112 ? 9.272 6.689 -25.629 1.00 85.44 112 SER A O 1
ATOM 858 N N . THR A 1 113 ? 10.935 5.210 -25.857 1.00 83.88 113 THR A N 1
ATOM 859 C CA . THR A 1 113 ? 10.080 4.039 -26.119 1.00 83.88 113 THR A CA 1
ATOM 860 C C . THR A 1 113 ? 9.248 3.610 -24.908 1.00 83.88 113 THR A C 1
ATOM 862 O O . THR A 1 113 ? 8.254 2.907 -25.069 1.00 83.88 113 THR A O 1
ATOM 865 N N . MET A 1 114 ? 9.631 4.029 -23.698 1.00 79.94 114 MET A N 1
ATOM 866 C CA . MET A 1 114 ? 8.978 3.625 -22.449 1.00 79.94 114 MET A CA 1
ATOM 867 C C . MET A 1 114 ? 7.809 4.537 -22.045 1.00 79.94 114 MET A C 1
ATOM 869 O O . MET A 1 114 ? 7.122 4.235 -21.071 1.00 79.94 114 MET A O 1
ATOM 873 N N . ALA A 1 115 ? 7.548 5.625 -22.782 1.00 79.56 115 ALA A N 1
ATOM 874 C CA . ALA A 1 115 ? 6.464 6.564 -22.473 1.00 79.56 115 ALA A CA 1
ATOM 875 C C . ALA A 1 115 ? 5.082 5.881 -22.431 1.00 79.56 115 ALA A C 1
ATOM 877 O O . ALA A 1 115 ? 4.307 6.114 -21.508 1.00 79.56 115 ALA A O 1
ATOM 878 N N . ASN A 1 116 ? 4.827 4.959 -23.364 1.00 82.69 116 ASN A N 1
ATOM 879 C CA . ASN A 1 116 ? 3.539 4.271 -23.507 1.00 82.69 116 ASN A CA 1
ATOM 880 C C . ASN A 1 116 ? 3.508 2.907 -22.793 1.00 82.69 116 ASN A C 1
ATOM 882 O O . ASN A 1 116 ? 2.632 2.086 -23.052 1.00 82.69 116 ASN A O 1
ATOM 886 N N . ALA A 1 117 ? 4.464 2.620 -21.900 1.00 81.00 117 ALA A N 1
ATOM 887 C CA . ALA A 1 117 ? 4.550 1.310 -21.248 1.00 81.00 117 ALA A CA 1
ATOM 888 C C . ALA A 1 117 ? 3.265 0.950 -20.478 1.00 81.00 117 ALA A C 1
ATOM 890 O O . ALA A 1 117 ? 2.846 -0.203 -20.495 1.00 81.00 117 ALA A O 1
ATOM 891 N N . ARG A 1 118 ? 2.603 1.948 -19.875 1.00 81.56 118 ARG A N 1
ATOM 892 C CA . ARG A 1 118 ? 1.343 1.759 -19.142 1.00 81.56 118 ARG A CA 1
ATOM 893 C C . ARG A 1 118 ? 0.104 1.631 -20.034 1.00 81.56 118 ARG A C 1
ATOM 895 O O . ARG A 1 118 ? -0.916 1.139 -19.574 1.00 81.56 118 ARG A O 1
ATOM 902 N N . GLU A 1 119 ? 0.177 2.080 -21.286 1.00 83.12 119 GLU A N 1
ATOM 903 C CA . GLU A 1 119 ? -0.899 1.854 -22.263 1.00 83.12 119 GLU A CA 1
ATOM 904 C C . GLU A 1 119 ? -0.897 0.397 -22.736 1.00 83.12 119 GLU A C 1
ATOM 906 O O . GLU A 1 119 ? -1.954 -0.179 -22.976 1.00 83.12 119 GLU A O 1
ATOM 911 N N . ASN A 1 120 ? 0.294 -0.20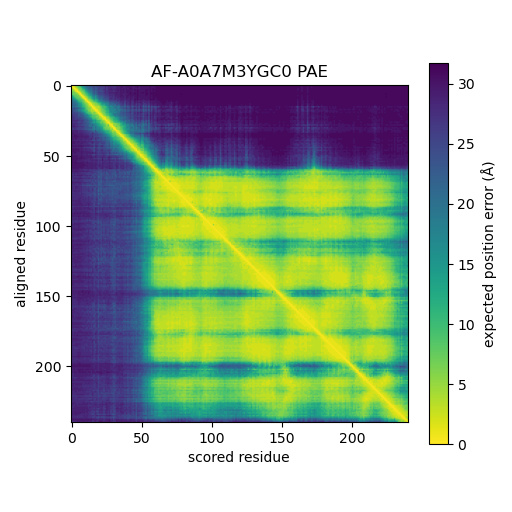2 -22.833 1.00 82.69 120 ASN A N 1
ATOM 912 C CA . ASN A 1 120 ? 0.456 -1.607 -23.195 1.00 82.69 120 ASN A CA 1
ATOM 913 C C . ASN A 1 120 ? 0.088 -2.541 -22.038 1.00 82.69 120 ASN A C 1
ATOM 915 O O . ASN A 1 120 ? -0.598 -3.533 -22.260 1.00 82.69 120 ASN A O 1
ATOM 919 N N . GLU A 1 121 ? 0.544 -2.220 -20.823 1.00 84.75 121 GLU A N 1
ATOM 920 C CA . GLU A 1 121 ? 0.253 -2.990 -19.613 1.00 84.75 121 GLU A CA 1
ATOM 921 C C . GLU A 1 121 ? -0.422 -2.085 -18.566 1.00 84.75 121 GLU A C 1
ATOM 923 O O . GLU A 1 121 ? 0.264 -1.371 -17.823 1.00 84.75 121 GLU A O 1
ATOM 928 N N . PRO A 1 122 ? -1.768 -2.057 -18.523 1.00 85.19 122 PRO A N 1
ATOM 929 C CA . PRO A 1 122 ? -2.508 -1.137 -17.662 1.00 85.19 122 PRO A CA 1
ATOM 930 C C . PRO A 1 122 ? -2.533 -1.575 -16.193 1.00 85.19 122 PRO A C 1
ATOM 932 O O . PRO A 1 122 ? -2.760 -0.742 -15.310 1.00 85.19 122 PRO A O 1
ATOM 935 N N . LEU A 1 123 ? -2.322 -2.863 -15.908 1.00 88.88 123 LEU A N 1
ATOM 936 C CA . LEU A 1 123 ? -2.403 -3.407 -14.558 1.00 88.88 123 LEU A CA 1
ATOM 937 C C . LEU A 1 123 ? -1.022 -3.427 -13.903 1.00 88.88 123 LEU A C 1
ATOM 939 O O . LEU A 1 123 ? -0.093 -4.068 -14.384 1.00 88.88 123 LEU A O 1
ATOM 943 N N . CYS A 1 124 ? -0.889 -2.755 -12.760 1.00 91.25 124 CYS A N 1
ATOM 944 C CA . CYS A 1 124 ? 0.360 -2.804 -12.010 1.00 91.25 124 CYS A CA 1
ATOM 945 C C . CYS A 1 124 ? 0.598 -4.220 -11.445 1.00 91.25 124 CYS A C 1
ATOM 947 O O . CYS A 1 124 ? -0.215 -4.678 -10.639 1.00 91.25 124 CYS A O 1
ATOM 949 N N . PRO A 1 125 ? 1.742 -4.872 -11.731 1.00 90.06 125 PRO A N 1
ATOM 950 C CA . PRO A 1 125 ? 2.020 -6.235 -11.266 1.00 90.06 125 PRO A CA 1
ATOM 951 C C . PRO A 1 125 ? 2.254 -6.342 -9.750 1.00 90.06 125 PRO A C 1
ATOM 953 O O . PRO A 1 125 ? 2.338 -7.442 -9.216 1.00 90.06 125 PRO A O 1
ATOM 956 N N . PHE A 1 126 ? 2.390 -5.213 -9.047 1.00 90.62 126 PHE A N 1
ATOM 957 C CA . PHE A 1 126 ? 2.627 -5.184 -7.601 1.00 90.62 126 PHE A CA 1
ATOM 958 C C . PHE A 1 126 ? 1.369 -4.930 -6.780 1.00 90.62 126 PHE A C 1
ATOM 960 O O . PHE A 1 126 ? 1.230 -5.480 -5.694 1.00 90.62 126 PHE A O 1
ATOM 967 N N . CYS A 1 127 ? 0.502 -4.032 -7.243 1.00 90.25 127 CYS A N 1
ATOM 968 C CA . CYS A 1 127 ? -0.634 -3.554 -6.457 1.00 90.25 127 CYS A CA 1
ATOM 969 C C . CYS A 1 127 ? -1.972 -3.686 -7.174 1.00 90.25 127 CYS A C 1
ATOM 971 O O . CYS A 1 127 ? -2.964 -3.245 -6.613 1.00 90.25 127 CYS A O 1
ATOM 973 N N . GLU A 1 128 ? -2.002 -4.167 -8.421 1.00 89.44 128 GLU A N 1
ATOM 974 C CA . GLU A 1 128 ? -3.233 -4.303 -9.211 1.00 89.44 128 GLU A CA 1
ATOM 975 C C . GLU A 1 128 ? -4.059 -3.000 -9.267 1.00 89.44 128 GLU A C 1
ATOM 977 O O . GLU A 1 128 ? -5.279 -3.011 -9.244 1.00 89.44 128 GLU A O 1
ATOM 982 N N . ASN A 1 129 ? -3.368 -1.852 -9.322 1.00 89.88 129 ASN A N 1
ATOM 983 C CA . ASN A 1 129 ? -3.933 -0.491 -9.305 1.00 89.88 129 ASN A CA 1
ATOM 984 C C . ASN A 1 129 ? -4.680 -0.063 -8.024 1.00 89.88 129 ASN A C 1
ATOM 986 O O . ASN A 1 129 ? -5.241 1.025 -7.990 1.00 89.88 129 ASN A O 1
ATOM 990 N N . LEU A 1 130 ? -4.542 -0.800 -6.920 1.00 89.56 130 LEU A N 1
ATOM 991 C CA . LEU A 1 130 ? -5.147 -0.464 -5.623 1.00 89.56 130 LEU A CA 1
ATOM 992 C C . LEU A 1 130 ? -4.819 0.948 -5.095 1.00 89.56 130 LEU A C 1
ATOM 994 O O . LEU A 1 130 ? -5.617 1.562 -4.395 1.00 89.56 130 LEU A O 1
ATOM 998 N N . PHE A 1 131 ? -3.641 1.491 -5.421 1.00 91.00 131 PHE A N 1
ATOM 999 C CA . PHE A 1 131 ? -3.275 2.851 -5.007 1.00 91.00 131 PHE A CA 1
ATOM 1000 C C . PHE A 1 131 ? -4.110 3.943 -5.691 1.00 91.00 131 PHE A C 1
ATOM 1002 O O . PHE A 1 131 ? -4.242 5.027 -5.134 1.00 91.00 131 PHE A O 1
ATOM 1009 N N . GLU A 1 132 ? -4.691 3.674 -6.862 1.00 89.69 132 GLU A N 1
ATOM 1010 C CA . GLU A 1 132 ? -5.585 4.622 -7.544 1.00 89.69 132 GLU A CA 1
ATOM 1011 C C . GLU A 1 132 ? -6.909 4.789 -6.787 1.00 89.69 132 GLU A C 1
ATOM 1013 O O . GLU A 1 132 ? -7.530 5.846 -6.844 1.00 89.69 132 GLU A O 1
ATOM 1018 N N . GLU A 1 133 ? -7.299 3.773 -6.016 1.00 88.56 133 GLU A N 1
ATOM 1019 C CA . GLU A 1 133 ? -8.511 3.754 -5.196 1.00 88.56 133 GLU A CA 1
ATOM 1020 C C . GLU A 1 133 ? -8.272 4.287 -3.773 1.00 88.56 133 GLU A C 1
ATOM 1022 O O . GLU A 1 133 ? -9.219 4.471 -3.011 1.00 88.56 133 GLU A O 1
ATOM 1027 N N . ALA A 1 134 ? -7.024 4.588 -3.396 1.00 90.31 134 ALA A N 1
ATOM 1028 C CA . ALA A 1 134 ? -6.696 5.098 -2.064 1.00 90.31 134 ALA A CA 1
ATOM 1029 C C . ALA A 1 134 ? -7.469 6.378 -1.665 1.00 90.31 134 ALA A C 1
ATOM 1031 O O . ALA A 1 134 ? -7.898 6.448 -0.509 1.00 90.31 134 ALA A O 1
ATOM 1032 N N . PRO A 1 135 ? -7.714 7.360 -2.564 1.00 91.00 135 PRO A N 1
ATOM 1033 C CA . PRO A 1 135 ? -8.556 8.516 -2.247 1.00 91.00 135 PRO A CA 1
ATOM 1034 C C . PRO A 1 135 ? -10.004 8.121 -1.927 1.00 91.00 135 PRO A C 1
ATOM 1036 O O . PRO A 1 135 ? -10.559 8.580 -0.932 1.00 91.00 135 PRO A O 1
ATOM 1039 N N . LEU A 1 136 ? -10.586 7.201 -2.706 1.00 90.94 136 LEU A N 1
ATOM 1040 C CA . LEU A 1 136 ? -11.943 6.693 -2.479 1.00 90.94 136 LEU A CA 1
ATOM 1041 C C . LEU A 1 136 ? -12.047 5.971 -1.130 1.00 90.94 136 LEU A C 1
ATOM 1043 O O . LEU A 1 136 ? -12.996 6.173 -0.377 1.00 90.94 136 LEU A O 1
ATOM 1047 N N . LEU A 1 137 ? -11.050 5.150 -0.792 1.00 90.00 137 LEU A N 1
ATOM 1048 C CA . LEU A 1 137 ? -10.996 4.462 0.498 1.00 90.00 137 LEU A CA 1
ATOM 1049 C C . LEU A 1 137 ? -10.922 5.454 1.667 1.00 90.00 137 LEU A C 1
ATOM 1051 O O . LEU A 1 137 ? -11.571 5.241 2.691 1.00 90.00 137 LEU A O 1
ATOM 1055 N N . ALA A 1 138 ? -10.167 6.544 1.520 1.00 89.69 138 ALA A N 1
ATOM 1056 C CA . ALA A 1 138 ? -10.097 7.597 2.529 1.00 89.69 138 ALA A CA 1
ATOM 1057 C C . ALA A 1 138 ? -11.448 8.310 2.712 1.00 89.69 138 ALA A C 1
ATOM 1059 O O . ALA A 1 138 ? -11.875 8.513 3.850 1.00 89.69 138 ALA A O 1
ATOM 1060 N N . GLU A 1 139 ? -12.150 8.626 1.622 1.00 90.31 139 GLU A N 1
ATOM 1061 C CA . GLU A 1 139 ? -13.500 9.202 1.670 1.00 90.31 139 GLU A CA 1
ATOM 1062 C C . GLU A 1 139 ? -14.494 8.261 2.368 1.00 90.31 139 GLU A C 1
ATOM 1064 O O . GLU A 1 139 ? -15.192 8.679 3.289 1.00 90.31 139 GLU A O 1
ATOM 1069 N N . LEU A 1 140 ? -14.489 6.967 2.034 1.00 89.75 140 LEU A N 1
ATOM 1070 C CA . LEU A 1 140 ? -15.349 5.965 2.679 1.00 89.75 140 LEU A CA 1
ATOM 1071 C C . LEU A 1 140 ? -15.077 5.835 4.186 1.00 89.75 140 LEU A C 1
ATOM 1073 O O . LEU A 1 140 ? -16.003 5.694 4.991 1.00 89.75 140 LEU A O 1
ATOM 1077 N N . ILE A 1 141 ? -13.809 5.889 4.601 1.00 88.50 141 ILE A N 1
ATOM 1078 C CA . ILE A 1 141 ? -13.443 5.892 6.025 1.00 88.50 141 ILE A CA 1
ATOM 1079 C C . ILE A 1 141 ? -13.974 7.159 6.705 1.00 88.50 141 ILE A C 1
ATOM 1081 O O . ILE A 1 141 ? -14.528 7.081 7.801 1.00 88.50 141 ILE A O 1
ATOM 1085 N N . TYR A 1 142 ? -13.839 8.315 6.057 1.00 87.94 142 TYR A N 1
ATOM 1086 C CA . TYR A 1 142 ? -14.339 9.581 6.584 1.00 87.94 142 TYR A CA 1
ATOM 1087 C C . TYR A 1 142 ? -15.866 9.562 6.762 1.00 87.94 142 TYR A C 1
ATOM 1089 O O . TYR A 1 142 ? -16.370 9.864 7.846 1.00 87.94 142 TYR A O 1
ATOM 1097 N N . GLU A 1 143 ? -16.603 9.121 5.742 1.00 88.31 143 GLU A N 1
ATOM 1098 C CA . GLU A 1 143 ? -18.065 9.014 5.780 1.00 88.31 143 GLU A CA 1
ATOM 1099 C C . GLU A 1 143 ? -18.557 7.993 6.813 1.00 88.31 143 GLU A C 1
ATOM 1101 O O . GLU A 1 143 ? -19.520 8.253 7.535 1.00 88.31 143 GLU A O 1
ATOM 1106 N N . SER A 1 144 ? -17.889 6.840 6.922 1.00 86.69 144 SER A N 1
ATOM 1107 C CA . SER A 1 144 ? -18.283 5.784 7.865 1.00 86.69 144 SER A CA 1
ATOM 1108 C C . SER A 1 144 ? -18.087 6.184 9.332 1.00 86.69 144 SER A C 1
ATOM 1110 O O . SER A 1 144 ? -18.860 5.755 10.197 1.00 86.69 144 SER A O 1
ATOM 1112 N N . ILE A 1 145 ? -17.088 7.023 9.630 1.00 84.69 145 ILE A N 1
ATOM 1113 C CA . ILE A 1 145 ? -16.876 7.581 10.973 1.00 84.69 145 ILE A CA 1
ATOM 1114 C C . ILE A 1 145 ? -17.974 8.602 11.308 1.00 84.69 145 ILE A C 1
ATOM 1116 O O . ILE A 1 145 ? -18.487 8.597 12.433 1.00 84.69 145 ILE A O 1
ATOM 1120 N N . GLY A 1 146 ? -18.399 9.408 10.331 1.00 81.56 146 GLY A N 1
ATOM 1121 C CA . GLY A 1 146 ? -19.525 10.334 10.458 1.00 81.56 146 GLY A CA 1
ATOM 1122 C C . GLY A 1 146 ? -19.343 11.344 11.597 1.00 81.56 146 GLY A C 1
ATOM 1123 O O . GLY A 1 146 ? -18.280 11.931 11.762 1.00 81.56 146 GLY A O 1
ATOM 1124 N N . GLU A 1 147 ? -20.381 11.538 12.416 1.00 74.81 147 GLU A N 1
ATOM 1125 C CA . GLU A 1 147 ? -20.393 12.503 13.535 1.00 74.81 147 GLU A CA 1
ATOM 1126 C C . GLU A 1 147 ? -19.727 11.986 14.827 1.00 74.81 147 GLU A C 1
ATOM 1128 O O . GLU A 1 147 ? -19.910 12.554 15.904 1.00 74.81 147 GLU A O 1
ATOM 1133 N N . ARG A 1 148 ? -19.010 10.859 14.778 1.00 77.19 148 ARG A N 1
ATOM 1134 C CA . ARG A 1 148 ? -18.422 10.264 15.983 1.00 77.19 148 ARG A CA 1
ATOM 1135 C C . ARG A 1 148 ? -17.151 11.008 16.375 1.00 77.19 148 ARG A C 1
ATOM 1137 O O . ARG A 1 148 ? -16.191 11.047 15.611 1.00 77.19 148 ARG A O 1
ATOM 1144 N N . ASP A 1 149 ? -17.102 11.483 17.616 1.00 69.69 149 ASP A N 1
ATOM 1145 C CA . ASP A 1 149 ? -15.866 11.991 18.205 1.00 69.69 149 ASP A CA 1
ATOM 1146 C C . ASP A 1 149 ? -14.859 10.842 18.363 1.00 69.69 149 ASP A C 1
ATOM 1148 O O . ASP A 1 149 ? -15.025 9.953 19.202 1.00 69.69 149 ASP A O 1
ATOM 1152 N N . CYS A 1 150 ? -13.809 10.850 17.544 1.00 71.00 150 CYS A N 1
ATOM 1153 C CA . CYS A 1 150 ? -12.718 9.886 17.616 1.00 71.00 150 CYS A CA 1
ATOM 1154 C C . CYS A 1 150 ? -11.394 10.624 17.778 1.00 71.00 150 CYS A C 1
ATOM 1156 O O . CYS A 1 150 ? -10.973 11.353 16.884 1.00 71.00 150 CYS A O 1
ATOM 1158 N N . SER A 1 151 ? -10.713 10.394 18.901 1.00 74.94 151 SER A N 1
ATOM 1159 C CA . SER A 1 151 ? -9.381 10.961 19.144 1.00 74.94 151 SER A CA 1
ATOM 1160 C C . SER A 1 151 ? -8.257 10.029 18.688 1.00 74.94 151 SER A C 1
ATOM 1162 O O . SER A 1 151 ? -7.154 10.481 18.392 1.00 74.94 151 SER A O 1
ATOM 1164 N N . ARG A 1 152 ? -8.529 8.715 18.639 1.00 83.50 152 ARG A N 1
ATOM 1165 C CA . ARG A 1 152 ? -7.541 7.667 18.345 1.00 83.50 152 ARG A CA 1
ATOM 1166 C C . ARG A 1 152 ? -8.077 6.671 17.322 1.00 83.50 152 ARG A C 1
ATOM 1168 O O . ARG A 1 152 ? -8.786 5.726 17.678 1.00 83.50 152 ARG A O 1
ATOM 1175 N N . LEU A 1 153 ? -7.688 6.870 16.070 1.00 86.31 153 LEU A N 1
ATOM 1176 C CA . LEU A 1 153 ? -8.008 6.031 14.923 1.00 86.31 153 LEU A CA 1
ATOM 1177 C C . LEU A 1 153 ? -6.799 5.163 14.552 1.00 86.31 153 LEU A C 1
ATOM 1179 O O . LEU A 1 153 ? -5.694 5.672 14.368 1.00 86.31 153 LEU A O 1
ATOM 1183 N N . GLN A 1 154 ? -7.010 3.857 14.402 1.00 89.62 154 GLN A N 1
ATOM 1184 C CA . GLN A 1 154 ? -6.035 2.955 13.789 1.00 89.62 154 GLN A CA 1
ATOM 1185 C C . GLN A 1 154 ? -6.563 2.478 12.439 1.00 89.62 154 GLN A C 1
ATOM 1187 O O . GLN A 1 154 ? -7.726 2.100 12.321 1.00 89.62 154 GLN A O 1
ATOM 1192 N N . LEU A 1 155 ? -5.683 2.449 11.441 1.00 89.88 155 LEU A N 1
ATOM 1193 C CA . LEU A 1 155 ? -5.971 1.881 10.132 1.00 89.88 155 LEU A CA 1
ATOM 1194 C C . LEU A 1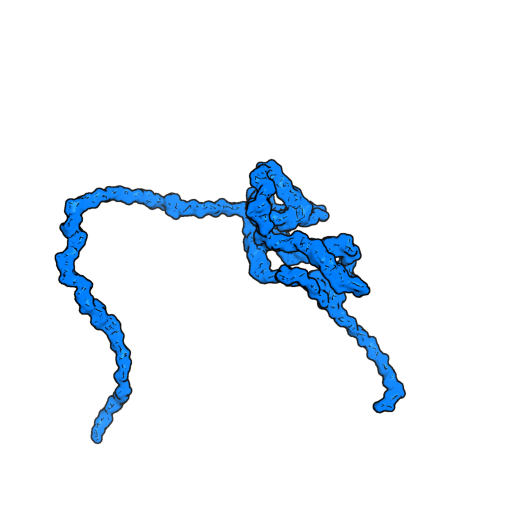 155 ? -5.388 0.471 10.030 1.00 89.88 155 LEU A C 1
ATOM 1196 O O . LEU A 1 155 ? -4.244 0.215 10.418 1.00 89.88 155 LEU A O 1
ATOM 1200 N N . GLY A 1 156 ? -6.178 -0.441 9.486 1.00 90.31 156 GLY A N 1
ATOM 1201 C CA . GLY A 1 156 ? -5.776 -1.788 9.126 1.00 90.31 156 GLY A CA 1
ATOM 1202 C C . GLY A 1 156 ? -6.202 -2.093 7.699 1.00 90.31 156 GLY A C 1
ATOM 1203 O O . GLY A 1 156 ? -7.248 -1.650 7.247 1.00 90.31 156 GLY A O 1
ATOM 1204 N N . ALA A 1 157 ? -5.398 -2.884 6.997 1.00 91.31 157 ALA A N 1
ATOM 1205 C CA . ALA A 1 157 ? -5.749 -3.412 5.685 1.00 91.31 157 ALA A CA 1
ATOM 1206 C C . ALA A 1 157 ? -5.710 -4.943 5.705 1.00 91.31 157 ALA A C 1
ATOM 1208 O O . ALA A 1 157 ? -4.774 -5.557 6.250 1.00 91.31 157 ALA A O 1
ATOM 1209 N N . ARG A 1 158 ? -6.728 -5.551 5.103 1.00 91.50 158 ARG A N 1
ATOM 1210 C CA . ARG A 1 158 ? -6.837 -6.978 4.829 1.00 91.50 158 ARG A CA 1
ATOM 1211 C C . ARG A 1 158 ? -6.587 -7.187 3.341 1.00 91.50 158 ARG A C 1
ATOM 1213 O O . ARG A 1 158 ? -7.441 -6.916 2.509 1.00 91.50 158 ARG A O 1
ATOM 1220 N N . ILE A 1 159 ? -5.383 -7.662 3.044 1.00 90.69 159 ILE A N 1
ATOM 1221 C CA . ILE A 1 159 ? -4.942 -8.016 1.695 1.00 90.69 159 ILE A CA 1
ATOM 1222 C C . ILE A 1 159 ? -4.936 -9.548 1.599 1.00 90.69 159 ILE A C 1
ATOM 1224 O O . ILE A 1 159 ? -4.531 -10.204 2.571 1.00 90.69 159 ILE A O 1
ATOM 1228 N N . PRO A 1 160 ? -5.376 -10.137 0.474 1.00 91.12 160 PRO A N 1
ATOM 1229 C CA . PRO A 1 160 ? -5.197 -11.558 0.202 1.00 91.12 160 PRO A CA 1
ATOM 1230 C C . PRO A 1 160 ? -3.742 -11.999 0.381 1.00 91.12 160 PRO A C 1
ATOM 1232 O O . PRO A 1 160 ? -2.799 -11.267 0.063 1.00 91.12 160 PRO A O 1
ATOM 1235 N N . LYS A 1 161 ? -3.548 -13.221 0.884 1.00 90.88 161 LYS A N 1
ATOM 1236 C CA . LYS A 1 161 ? -2.200 -13.772 1.075 1.00 90.88 161 LYS A CA 1
ATOM 1237 C C . LYS A 1 161 ? -1.481 -13.940 -0.256 1.00 90.88 161 LYS A C 1
ATOM 1239 O O . LYS A 1 161 ? -0.354 -13.484 -0.368 1.00 90.88 161 LYS A O 1
ATOM 1244 N N . ASP A 1 162 ? -2.176 -14.467 -1.259 1.00 91.19 162 ASP A N 1
ATOM 1245 C CA . ASP A 1 162 ? -1.633 -14.711 -2.597 1.00 91.19 162 ASP A CA 1
ATOM 1246 C C . ASP A 1 162 ? -1.072 -13.426 -3.222 1.00 91.19 162 ASP A C 1
ATOM 1248 O O . ASP A 1 162 ? 0.055 -13.410 -3.711 1.00 91.19 162 ASP A O 1
ATOM 1252 N N . GLN A 1 163 ? -1.812 -12.317 -3.112 1.00 90.44 163 GLN A N 1
ATOM 1253 C CA . GLN A 1 163 ? -1.365 -11.008 -3.590 1.00 90.44 163 GLN A CA 1
ATOM 1254 C C . GLN A 1 163 ? -0.145 -10.504 -2.806 1.00 90.44 163 GLN A C 1
ATOM 1256 O O . GLN A 1 163 ? 0.814 -10.003 -3.389 1.00 90.44 163 GLN A O 1
ATOM 1261 N N . THR A 1 164 ? -0.153 -10.674 -1.481 1.00 91.06 164 THR A N 1
ATOM 1262 C CA . THR A 1 164 ? 0.972 -10.270 -0.624 1.00 91.06 164 THR A CA 1
ATOM 1263 C C . THR A 1 164 ? 2.235 -11.072 -0.947 1.00 91.06 164 THR A C 1
ATOM 1265 O O . THR A 1 164 ? 3.321 -10.505 -1.000 1.00 91.06 164 THR A O 1
ATOM 1268 N N . GLU A 1 165 ? 2.110 -12.377 -1.183 1.00 92.94 165 GLU A N 1
ATOM 1269 C CA . GLU A 1 165 ? 3.223 -13.265 -1.525 1.00 92.94 165 GLU A CA 1
ATOM 1270 C C . GLU A 1 165 ? 3.771 -12.966 -2.925 1.00 92.94 165 GLU A C 1
ATOM 1272 O O . GLU A 1 165 ? 4.985 -12.824 -3.087 1.00 92.94 165 GLU A O 1
ATOM 1277 N N . ALA A 1 166 ? 2.896 -12.798 -3.922 1.00 91.88 166 ALA A N 1
ATOM 1278 C CA . ALA A 1 166 ? 3.282 -12.423 -5.282 1.00 91.88 166 ALA A CA 1
ATOM 1279 C C . ALA A 1 166 ? 4.045 -11.088 -5.306 1.00 91.88 166 ALA A C 1
ATOM 1281 O O . ALA A 1 166 ? 5.113 -10.983 -5.920 1.00 91.88 166 ALA A O 1
ATOM 1282 N N . GLU A 1 167 ? 3.541 -10.094 -4.572 1.00 92.19 167 GLU A N 1
ATOM 1283 C CA . GLU A 1 167 ? 4.197 -8.803 -4.396 1.00 92.19 167 GLU A CA 1
ATOM 1284 C C . GLU A 1 167 ? 5.568 -8.957 -3.731 1.00 92.19 167 GLU A C 1
ATOM 1286 O O . GLU A 1 167 ? 6.559 -8.426 -4.235 1.00 92.19 167 GLU A O 1
ATOM 1291 N N . ASP A 1 168 ? 5.662 -9.747 -2.659 1.00 91.56 168 ASP A N 1
ATOM 1292 C CA . ASP A 1 168 ? 6.916 -10.025 -1.956 1.00 91.56 168 ASP A CA 1
ATOM 1293 C C . ASP A 1 168 ? 7.965 -10.678 -2.862 1.00 91.56 168 ASP A C 1
ATOM 1295 O O . ASP A 1 168 ? 9.151 -10.337 -2.800 1.00 91.56 168 ASP A O 1
ATOM 1299 N N . HIS A 1 169 ? 7.543 -11.610 -3.719 1.00 91.81 169 HIS A N 1
ATOM 1300 C CA . HIS A 1 169 ? 8.415 -12.270 -4.685 1.00 91.81 169 HIS A CA 1
ATOM 1301 C C . HIS A 1 169 ? 8.951 -11.300 -5.738 1.00 91.81 169 HIS A C 1
ATOM 1303 O O . HIS A 1 169 ? 10.127 -11.376 -6.099 1.00 91.81 169 HIS A O 1
ATOM 1309 N N . LEU A 1 170 ? 8.121 -10.390 -6.248 1.00 90.94 170 LEU A N 1
ATOM 1310 C CA . LEU A 1 170 ? 8.568 -9.370 -7.198 1.00 90.94 170 LEU A CA 1
ATOM 1311 C C . LEU A 1 170 ? 9.455 -8.321 -6.519 1.00 90.94 170 LEU A C 1
ATOM 1313 O O . LEU A 1 170 ? 10.484 -7.931 -7.070 1.00 90.94 170 LEU A O 1
ATOM 1317 N N . ARG A 1 171 ? 9.107 -7.915 -5.295 1.00 90.19 171 ARG A N 1
ATOM 1318 C CA . ARG A 1 171 ? 9.851 -6.932 -4.502 1.00 90.19 171 ARG A CA 1
ATOM 1319 C C . ARG A 1 171 ? 11.251 -7.425 -4.155 1.00 90.19 171 ARG A C 1
ATOM 1321 O O . ARG A 1 171 ? 12.201 -6.663 -4.285 1.00 90.19 171 ARG A O 1
ATOM 1328 N N . LYS A 1 172 ? 11.403 -8.700 -3.783 1.00 90.00 172 LYS A N 1
ATOM 1329 C CA . LYS A 1 172 ? 12.718 -9.316 -3.524 1.00 90.00 172 LYS A CA 1
ATOM 1330 C C . LYS A 1 172 ? 13.581 -9.431 -4.782 1.00 90.00 172 LYS A C 1
ATOM 1332 O O . LYS A 1 172 ? 14.798 -9.362 -4.668 1.00 90.00 172 LYS A O 1
ATOM 1337 N N . ARG A 1 173 ? 12.963 -9.609 -5.955 1.00 88.62 173 ARG A N 1
ATOM 1338 C CA . ARG A 1 173 ? 13.675 -9.745 -7.235 1.00 88.62 173 ARG A CA 1
ATOM 1339 C C . ARG A 1 173 ? 14.119 -8.403 -7.813 1.00 88.62 173 ARG A C 1
ATOM 1341 O O . ARG A 1 173 ? 15.282 -8.247 -8.160 1.00 88.62 173 ARG A O 1
ATOM 1348 N N . PHE A 1 174 ? 13.210 -7.433 -7.906 1.00 89.19 174 PHE A N 1
ATOM 1349 C CA . PHE A 1 174 ? 13.453 -6.186 -8.644 1.00 89.19 174 PHE A CA 1
ATOM 1350 C C . PHE A 1 174 ? 13.553 -4.943 -7.757 1.00 89.19 174 PHE A C 1
ATOM 1352 O O . PHE A 1 174 ? 13.978 -3.884 -8.225 1.00 89.19 174 PHE A O 1
ATOM 1359 N N . GLY A 1 175 ? 13.145 -5.040 -6.493 1.00 87.44 175 GLY A N 1
ATOM 1360 C CA . GLY A 1 175 ? 13.044 -3.894 -5.604 1.00 87.44 175 GLY A CA 1
ATOM 1361 C C . GLY A 1 175 ? 14.337 -3.475 -4.937 1.00 87.44 175 GLY A C 1
ATOM 1362 O O . GLY A 1 175 ? 15.247 -4.269 -4.716 1.00 87.44 175 GLY A O 1
ATOM 1363 N N . ALA A 1 176 ? 14.391 -2.193 -4.580 1.00 87.81 176 ALA A N 1
ATOM 1364 C CA . ALA A 1 176 ? 15.465 -1.665 -3.764 1.00 87.81 176 ALA A CA 1
ATOM 1365 C C . ALA A 1 176 ? 15.441 -2.284 -2.362 1.00 87.81 176 ALA A C 1
ATOM 1367 O O . ALA A 1 176 ? 14.380 -2.577 -1.789 1.00 87.81 176 ALA A O 1
ATOM 1368 N N . GLY A 1 177 ? 16.637 -2.453 -1.795 1.00 81.56 177 GLY A N 1
ATOM 1369 C CA . GLY A 1 177 ? 16.806 -2.914 -0.423 1.00 81.56 177 GLY A CA 1
ATOM 1370 C C . GLY A 1 177 ? 16.076 -1.989 0.551 1.00 81.56 177 GLY A C 1
ATOM 1371 O O . GLY A 1 177 ? 16.287 -0.779 0.536 1.00 81.56 177 GLY A O 1
ATOM 1372 N N . GLY A 1 178 ? 15.206 -2.560 1.386 1.00 80.44 178 GLY A N 1
ATOM 1373 C CA . GLY A 1 178 ? 14.404 -1.800 2.350 1.00 80.44 178 GLY A CA 1
ATOM 1374 C C . GLY A 1 178 ? 13.110 -1.196 1.796 1.00 80.44 178 GLY A C 1
ATOM 1375 O O . GLY A 1 178 ? 12.481 -0.406 2.494 1.00 80.44 178 GLY A O 1
ATOM 1376 N N . SER A 1 179 ? 12.686 -1.563 0.582 1.00 86.56 179 SER A N 1
ATOM 1377 C CA . SER A 1 179 ? 11.349 -1.223 0.074 1.00 86.56 179 SER A CA 1
ATOM 1378 C C . SER A 1 179 ? 10.256 -1.673 1.051 1.00 86.56 179 SER A C 1
ATOM 1380 O O . SER A 1 179 ? 10.332 -2.762 1.619 1.00 86.56 179 SER A O 1
ATOM 1382 N N . ALA A 1 180 ? 9.237 -0.844 1.268 1.00 88.12 180 ALA A N 1
ATOM 1383 C CA . ALA A 1 180 ? 8.133 -1.158 2.176 1.00 88.12 180 ALA A CA 1
ATOM 1384 C C . ALA A 1 180 ? 7.183 -2.208 1.558 1.00 88.12 180 ALA A C 1
ATOM 1386 O O . ALA A 1 180 ? 7.021 -2.213 0.335 1.00 88.12 180 ALA A O 1
ATOM 1387 N N . PRO A 1 181 ? 6.572 -3.114 2.345 1.00 91.44 181 PRO A N 1
ATOM 1388 C CA . PRO A 1 181 ? 5.580 -4.066 1.837 1.00 91.44 181 PRO A CA 1
ATOM 1389 C C . PRO A 1 181 ? 4.296 -3.358 1.382 1.00 91.44 181 PRO A C 1
ATOM 1391 O O . PRO A 1 181 ? 3.960 -2.288 1.893 1.00 91.44 181 PRO A O 1
ATOM 1394 N N . LEU A 1 182 ? 3.532 -3.986 0.479 1.00 91.25 182 LEU A N 1
ATOM 1395 C CA . LEU A 1 182 ? 2.283 -3.417 -0.053 1.00 91.25 182 LEU A CA 1
ATOM 1396 C C . LEU A 1 182 ? 1.325 -2.938 1.046 1.00 91.25 182 LEU A C 1
ATOM 1398 O O . LEU A 1 182 ? 0.785 -1.837 0.973 1.00 91.25 182 LEU A O 1
ATOM 1402 N N . LYS A 1 183 ? 1.167 -3.745 2.100 1.00 91.25 183 LYS A N 1
ATOM 1403 C CA . LYS A 1 183 ? 0.253 -3.455 3.207 1.00 91.25 183 LYS A CA 1
ATOM 1404 C C . LYS A 1 183 ? 0.582 -2.155 3.940 1.00 91.25 183 LYS A C 1
ATOM 1406 O O . LYS A 1 183 ? -0.330 -1.384 4.220 1.00 91.25 183 LYS A O 1
ATOM 1411 N N . SER A 1 184 ? 1.846 -1.930 4.301 1.00 90.06 184 SER A N 1
ATOM 1412 C CA . SER A 1 184 ? 2.212 -0.721 5.049 1.00 90.06 184 SER A CA 1
ATOM 1413 C C . SER A 1 184 ? 2.101 0.512 4.165 1.00 90.06 184 SER A C 1
ATOM 1415 O O . SER A 1 184 ? 1.551 1.512 4.605 1.00 90.06 184 SER A O 1
ATOM 1417 N N . SER A 1 185 ? 2.532 0.413 2.905 1.00 91.25 185 SER A N 1
ATOM 1418 C CA . SER A 1 185 ? 2.440 1.525 1.959 1.00 91.25 185 SER A CA 1
ATOM 1419 C C . SER A 1 185 ? 0.999 1.917 1.647 1.00 91.25 185 SER A C 1
ATOM 1421 O O . SER A 1 185 ? 0.709 3.104 1.556 1.00 91.25 185 SER A O 1
ATOM 1423 N N . LEU A 1 186 ? 0.078 0.954 1.534 1.00 91.50 186 LEU A N 1
ATOM 1424 C CA . LEU A 1 186 ? -1.344 1.258 1.361 1.00 91.50 186 LEU A CA 1
ATOM 1425 C C . LEU A 1 186 ? -1.911 2.000 2.577 1.00 91.50 186 LEU A C 1
ATOM 1427 O O . LEU A 1 186 ? -2.609 2.996 2.423 1.00 91.50 186 LEU A O 1
ATOM 1431 N N . VAL A 1 187 ? -1.590 1.536 3.787 1.00 90.81 187 VAL A N 1
ATOM 1432 C CA . VAL A 1 187 ? -2.052 2.175 5.028 1.00 90.81 187 VAL A CA 1
ATOM 1433 C C . VAL A 1 187 ? -1.479 3.586 5.179 1.00 90.81 187 VAL A C 1
ATOM 1435 O O . VAL A 1 187 ? -2.209 4.487 5.581 1.00 90.81 187 VAL A O 1
ATOM 1438 N N . GLU A 1 188 ? -0.205 3.795 4.845 1.00 89.94 188 GLU A N 1
ATOM 1439 C CA . GLU A 1 188 ? 0.435 5.116 4.858 1.00 89.94 188 GLU A CA 1
ATOM 1440 C C . GLU A 1 188 ? -0.196 6.071 3.840 1.00 89.94 188 GLU A C 1
ATOM 1442 O O . GLU A 1 188 ? -0.469 7.224 4.170 1.00 89.94 188 GLU A O 1
ATOM 1447 N N . GLU A 1 189 ? -0.475 5.592 2.628 1.00 90.69 189 GLU A N 1
ATOM 1448 C CA . GLU A 1 189 ? -1.096 6.406 1.584 1.00 90.69 189 GLU A CA 1
ATOM 1449 C C . GLU A 1 189 ? -2.537 6.787 1.949 1.00 90.69 189 GLU A C 1
ATOM 1451 O O . GLU A 1 189 ? -2.897 7.960 1.881 1.00 90.69 189 GLU A O 1
ATOM 1456 N N . VAL A 1 190 ? -3.343 5.841 2.439 1.00 91.00 190 VAL A N 1
ATOM 1457 C CA . VAL A 1 190 ? -4.700 6.139 2.930 1.00 91.00 190 VAL A CA 1
ATOM 1458 C C . VAL A 1 190 ? -4.653 7.079 4.142 1.00 91.00 190 VAL A C 1
ATOM 1460 O O . VAL A 1 190 ? -5.463 7.998 4.238 1.00 91.00 190 VAL A O 1
ATOM 1463 N N . ALA A 1 191 ? -3.682 6.916 5.049 1.00 89.31 191 ALA A N 1
ATOM 1464 C CA . ALA A 1 191 ? -3.490 7.829 6.177 1.00 89.31 191 ALA A CA 1
ATOM 1465 C C . ALA A 1 191 ? -3.151 9.256 5.722 1.00 89.31 191 ALA A C 1
ATOM 1467 O O . ALA A 1 191 ? -3.648 10.217 6.309 1.00 89.31 191 ALA A O 1
ATOM 1468 N N . ARG A 1 192 ? -2.331 9.403 4.674 1.00 88.88 192 ARG A N 1
ATOM 1469 C CA . ARG A 1 192 ? -2.000 10.702 4.077 1.00 88.88 192 ARG A CA 1
ATOM 1470 C C . ARG A 1 192 ? -3.247 11.383 3.513 1.00 88.88 192 ARG A C 1
ATOM 1472 O O . ARG A 1 192 ? -3.502 12.533 3.857 1.00 88.88 192 ARG A O 1
ATOM 1479 N N . GLN A 1 193 ? -4.045 10.655 2.732 1.00 90.06 193 GLN A N 1
ATOM 1480 C CA . GLN A 1 193 ? -5.303 11.148 2.155 1.00 90.06 193 GLN A CA 1
ATOM 1481 C C . GLN A 1 193 ? -6.318 11.540 3.246 1.00 90.06 193 GLN A C 1
ATOM 1483 O O . GLN A 1 193 ? -6.910 12.614 3.207 1.00 90.06 193 GLN A O 1
ATOM 1488 N N . LEU A 1 194 ? -6.447 10.732 4.304 1.00 87.56 194 LEU A N 1
ATOM 1489 C CA . LEU A 1 194 ? -7.250 11.082 5.485 1.00 87.56 194 LEU A CA 1
ATOM 1490 C C . LEU A 1 194 ? -6.721 12.318 6.226 1.00 87.56 194 LEU A C 1
ATOM 1492 O O . LEU A 1 194 ? -7.492 13.073 6.825 1.00 87.56 194 LEU A O 1
ATOM 1496 N N . GLY A 1 195 ? -5.405 12.528 6.195 1.00 85.06 195 GLY A N 1
ATOM 1497 C CA . GLY A 1 195 ? -4.758 13.737 6.686 1.00 85.06 195 GLY A CA 1
ATOM 1498 C C . GLY A 1 195 ? -5.221 14.987 5.951 1.00 85.06 195 GLY A C 1
ATOM 1499 O O . GLY A 1 195 ? -5.557 15.980 6.596 1.00 85.06 195 GLY A O 1
ATOM 1500 N N . GLU A 1 196 ? -5.304 14.910 4.626 1.00 86.12 196 GLU A N 1
ATOM 1501 C CA . GLU A 1 196 ? -5.778 15.993 3.758 1.00 86.12 196 GLU A CA 1
ATOM 1502 C C . GLU A 1 196 ? -7.269 16.301 3.973 1.00 86.12 196 GLU A C 1
ATOM 1504 O O . GLU A 1 196 ? -7.665 17.465 3.935 1.00 86.12 196 GLU A O 1
ATOM 1509 N N . LEU A 1 197 ? -8.072 15.291 4.328 1.00 83.62 197 LEU A N 1
ATOM 1510 C CA . LEU A 1 197 ? -9.484 15.438 4.715 1.00 83.62 197 LEU A CA 1
ATOM 1511 C C . LEU A 1 197 ? -9.694 15.977 6.149 1.00 83.62 197 LEU A C 1
ATOM 1513 O O . LEU A 1 197 ? -10.830 16.176 6.580 1.00 83.62 197 LEU A O 1
ATOM 1517 N N . GLY A 1 198 ? -8.619 16.237 6.903 1.00 75.38 198 GLY A N 1
ATOM 1518 C CA . GLY A 1 198 ? -8.677 16.875 8.224 1.00 75.38 198 GLY A CA 1
ATOM 1519 C C . GLY A 1 198 ? -8.674 15.926 9.428 1.00 75.38 198 GLY A C 1
ATOM 1520 O O . GLY A 1 198 ? -8.796 16.396 10.558 1.00 75.38 198 GLY A O 1
ATOM 1521 N N . MET A 1 199 ? -8.481 14.615 9.232 1.00 72.56 199 MET A N 1
ATOM 1522 C CA . MET A 1 199 ? -8.410 13.616 10.319 1.00 72.56 199 MET A CA 1
ATOM 1523 C C . MET A 1 199 ? -6.987 13.142 10.656 1.00 72.56 199 MET A C 1
ATOM 1525 O O . MET A 1 199 ? -6.797 12.252 11.487 1.00 72.56 199 MET A O 1
ATOM 1529 N N . GLY A 1 200 ? -5.961 13.767 10.073 1.00 62.06 200 GLY A N 1
ATOM 1530 C CA . GLY A 1 200 ? -4.561 13.340 10.209 1.00 62.06 200 GLY A CA 1
ATOM 1531 C C . GLY A 1 200 ? -3.989 13.379 11.629 1.00 62.06 200 GLY A C 1
ATOM 1532 O O . GLY A 1 200 ? -3.020 12.683 11.914 1.00 62.06 200 GLY A O 1
ATOM 1533 N N . GLN A 1 201 ? -4.582 14.158 12.539 1.00 58.72 201 GLN A N 1
ATOM 1534 C CA . GLN A 1 201 ? -4.082 14.324 13.913 1.00 58.72 201 GLN A CA 1
ATOM 1535 C C . GLN A 1 201 ? -4.497 13.190 14.865 1.00 58.72 201 GLN A C 1
ATOM 1537 O O . GLN A 1 201 ? -3.949 13.090 15.961 1.00 58.72 201 GLN A O 1
ATOM 1542 N N . ASN A 1 202 ? -5.420 12.320 14.442 1.00 62.06 202 ASN A N 1
ATOM 1543 C CA . ASN A 1 202 ? -6.008 11.284 15.294 1.00 62.06 202 ASN A CA 1
ATOM 1544 C C . ASN A 1 202 ? -5.425 9.883 15.041 1.00 62.06 202 ASN A C 1
ATOM 1546 O O . ASN A 1 202 ? -5.861 8.921 15.671 1.00 62.06 202 ASN A O 1
ATOM 1550 N N . LEU A 1 203 ? -4.460 9.729 14.126 1.00 73.81 203 LEU A N 1
ATOM 1551 C CA . LEU A 1 203 ? -3.865 8.428 13.809 1.00 73.81 203 LEU A CA 1
ATOM 1552 C C . LEU A 1 203 ? -2.929 7.953 14.928 1.00 73.81 203 LEU A C 1
ATOM 1554 O O . LEU A 1 203 ? -1.858 8.518 15.148 1.00 73.81 203 LEU A O 1
ATOM 1558 N N . VAL A 1 204 ? -3.325 6.886 15.626 1.00 73.88 204 VAL A N 1
ATOM 1559 C CA . VAL A 1 204 ? -2.573 6.328 16.758 1.00 73.88 204 VAL A CA 1
ATOM 1560 C C . VAL A 1 204 ? -2.478 4.808 16.648 1.00 73.88 204 VAL A C 1
ATOM 1562 O O . VAL A 1 204 ? -3.468 4.114 16.437 1.00 73.88 204 VAL A O 1
ATOM 1565 N N . VAL A 1 205 ? -1.264 4.280 16.835 1.00 70.62 205 VAL A N 1
ATOM 1566 C CA . VAL A 1 205 ? -0.982 2.833 16.800 1.00 70.62 205 VAL A CA 1
ATOM 1567 C C . VAL A 1 205 ? -1.350 2.151 18.125 1.00 70.62 205 VAL A C 1
ATOM 1569 O O . VAL A 1 205 ? -1.829 1.019 18.143 1.00 70.62 205 VAL A O 1
ATOM 1572 N N . GLU A 1 206 ? -1.148 2.830 19.256 1.00 70.81 206 GLU A N 1
ATOM 1573 C CA . GLU A 1 206 ? -1.398 2.268 20.583 1.00 70.81 206 GLU A CA 1
ATOM 1574 C C . GLU A 1 206 ? -2.803 2.590 21.108 1.00 70.81 206 GLU A C 1
ATOM 1576 O O . GLU A 1 206 ? -3.197 3.746 21.241 1.00 70.81 206 GLU A O 1
ATOM 1581 N N . LYS A 1 207 ? -3.548 1.544 21.495 1.00 76.19 207 LYS A N 1
ATOM 1582 C CA . LYS A 1 207 ? -4.89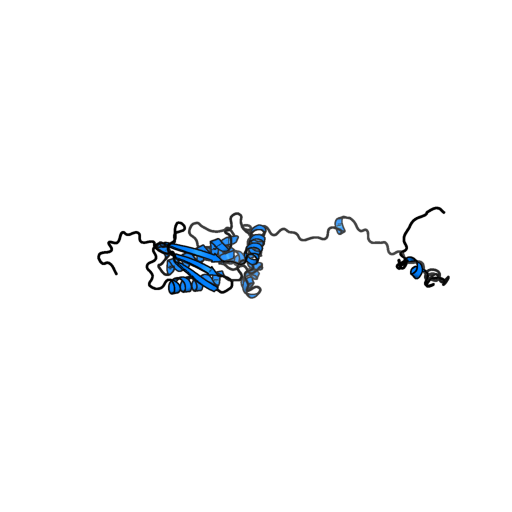7 1.641 22.088 1.00 76.19 207 LYS A CA 1
ATOM 1583 C C . LYS A 1 207 ? -5.855 2.534 21.269 1.00 76.19 207 LYS A C 1
ATOM 1585 O O . LYS A 1 207 ? -6.322 3.543 21.805 1.00 76.19 207 LYS A O 1
ATOM 1590 N N . PRO A 1 208 ? -6.205 2.152 20.026 1.00 82.81 208 PRO A N 1
ATOM 1591 C CA . PRO A 1 208 ? -7.237 2.866 19.279 1.00 82.81 208 PRO A CA 1
ATOM 1592 C C . PRO A 1 208 ? -8.605 2.786 19.959 1.00 82.81 208 PRO A C 1
ATOM 1594 O O . PRO A 1 208 ? -8.918 1.801 20.639 1.00 82.81 208 PRO A O 1
ATOM 1597 N N . GLU A 1 209 ? -9.405 3.823 19.743 1.00 83.69 209 GLU A N 1
ATOM 1598 C CA . GLU A 1 209 ? -10.840 3.867 20.045 1.00 83.69 209 GLU A CA 1
ATOM 1599 C C . GLU A 1 209 ? -11.637 3.251 18.894 1.00 83.69 209 GLU A C 1
ATOM 1601 O O . GLU A 1 209 ? -12.558 2.467 19.133 1.00 83.69 209 GLU A O 1
ATOM 1606 N N . ILE A 1 210 ? -11.222 3.554 17.661 1.00 86.12 210 ILE A N 1
ATOM 1607 C CA . ILE A 1 210 ? -11.796 3.021 16.427 1.00 86.12 210 ILE A CA 1
ATOM 1608 C C . ILE A 1 210 ? -10.678 2.371 15.610 1.00 86.12 210 ILE A C 1
ATOM 1610 O O . ILE A 1 210 ? -9.631 2.979 15.373 1.00 86.12 210 ILE A O 1
ATOM 1614 N N . LEU A 1 211 ? -10.898 1.129 15.189 1.00 89.31 211 LEU A N 1
ATOM 1615 C CA . LEU A 1 211 ? -10.072 0.436 14.208 1.00 89.31 211 LEU A CA 1
ATOM 1616 C C . LEU A 1 211 ? -10.852 0.382 12.891 1.00 89.31 211 LEU A C 1
ATOM 1618 O O . LEU A 1 211 ? -11.876 -0.290 12.811 1.00 89.31 211 LEU A O 1
ATOM 1622 N N . ALA A 1 212 ? -10.367 1.083 11.869 1.00 89.44 212 ALA A N 1
ATOM 1623 C CA . ALA A 1 212 ? -10.901 0.984 10.517 1.00 89.44 212 ALA A CA 1
ATOM 1624 C C . ALA A 1 212 ? -10.142 -0.107 9.760 1.00 89.44 212 ALA A C 1
ATOM 1626 O O . ALA A 1 212 ? -8.931 -0.000 9.554 1.00 89.44 212 ALA A O 1
ATOM 1627 N N . LEU A 1 213 ? -10.845 -1.168 9.381 1.00 91.06 213 LEU A N 1
ATOM 1628 C CA . LEU A 1 213 ? -10.310 -2.296 8.638 1.00 91.06 213 LEU A CA 1
ATOM 1629 C C . LEU A 1 213 ? -10.804 -2.224 7.193 1.00 91.06 213 LEU A C 1
ATOM 1631 O O . LEU A 1 213 ? -11.996 -2.310 6.919 1.00 91.06 213 LEU A O 1
ATOM 1635 N N . ILE A 1 214 ? -9.864 -2.056 6.274 1.00 90.88 214 ILE A N 1
ATOM 1636 C CA . ILE A 1 214 ? -10.114 -1.995 4.838 1.00 90.88 214 ILE A CA 1
ATOM 1637 C C . ILE A 1 214 ? -10.003 -3.413 4.285 1.00 90.88 214 ILE A C 1
ATOM 1639 O O . ILE A 1 214 ? -8.937 -4.027 4.399 1.00 90.88 214 ILE A O 1
ATOM 1643 N N . ASP A 1 215 ? -11.073 -3.931 3.688 1.00 90.44 215 ASP A N 1
ATOM 1644 C CA . ASP A 1 215 ? -11.014 -5.159 2.896 1.00 90.44 215 ASP A CA 1
ATOM 1645 C C . ASP A 1 215 ? -10.762 -4.805 1.428 1.00 90.44 215 ASP A C 1
ATOM 1647 O O . ASP A 1 215 ? -11.586 -4.166 0.774 1.00 90.44 215 ASP A O 1
ATOM 1651 N N . VAL A 1 216 ? -9.594 -5.203 0.926 1.00 86.94 216 VAL A N 1
ATOM 1652 C CA . VAL A 1 216 ? -9.129 -4.887 -0.430 1.00 86.94 216 VAL A CA 1
ATOM 1653 C C . VAL A 1 216 ? -9.884 -5.683 -1.497 1.00 86.94 216 VAL A C 1
ATOM 1655 O O . VAL A 1 216 ? -9.987 -5.230 -2.629 1.00 86.94 216 VAL A O 1
ATOM 1658 N N . LEU A 1 217 ? -10.453 -6.842 -1.152 1.00 86.56 217 LEU A N 1
ATOM 1659 C CA . LEU A 1 217 ? -11.197 -7.660 -2.116 1.00 86.56 217 LEU A CA 1
ATOM 1660 C C . LEU A 1 217 ? -12.556 -7.059 -2.470 1.00 86.56 217 LEU A C 1
ATOM 1662 O O . LEU A 1 217 ? -13.006 -7.155 -3.608 1.00 86.56 217 LEU A O 1
ATOM 1666 N N . THR A 1 218 ? -13.234 -6.499 -1.473 1.00 85.44 218 THR A N 1
ATOM 1667 C CA . THR A 1 218 ? -14.586 -5.947 -1.615 1.00 85.44 218 THR A CA 1
ATOM 1668 C C . THR A 1 218 ? -14.600 -4.425 -1.659 1.00 85.44 218 THR A C 1
ATOM 1670 O O . THR A 1 218 ? -15.663 -3.853 -1.881 1.00 85.44 218 THR A O 1
ATOM 1673 N N . LEU A 1 219 ? -13.449 -3.775 -1.448 1.00 85.62 219 LEU A N 1
ATOM 1674 C CA . LEU A 1 219 ? -13.306 -2.320 -1.313 1.00 85.62 219 LEU A CA 1
ATOM 1675 C C . LEU A 1 219 ? -14.272 -1.733 -0.278 1.00 85.62 219 LEU A C 1
ATOM 1677 O O . LEU A 1 219 ? -14.835 -0.653 -0.442 1.00 85.62 219 LEU A O 1
ATOM 1681 N N . THR A 1 220 ? -14.471 -2.473 0.812 1.00 87.38 220 THR A N 1
ATOM 1682 C CA . THR A 1 220 ? -15.348 -2.084 1.918 1.00 87.38 220 THR A CA 1
ATOM 1683 C C . THR A 1 220 ? -14.539 -1.722 3.151 1.00 87.38 220 THR A C 1
ATOM 1685 O O . THR A 1 220 ? -13.485 -2.301 3.420 1.00 87.38 220 THR A O 1
ATOM 1688 N N . VAL A 1 221 ? -15.078 -0.797 3.941 1.00 88.62 221 VAL A N 1
ATOM 1689 C CA . VAL A 1 221 ? -14.495 -0.368 5.212 1.00 88.62 221 VAL A CA 1
ATOM 1690 C C . VAL A 1 221 ? -15.357 -0.897 6.353 1.00 88.62 221 VAL A C 1
ATOM 1692 O O . VAL A 1 221 ? -16.537 -0.566 6.460 1.00 88.62 221 VAL A O 1
ATOM 1695 N N . GLU A 1 222 ? -14.760 -1.707 7.220 1.00 89.44 222 GLU A N 1
ATOM 1696 C CA . GLU A 1 222 ? -15.369 -2.171 8.463 1.00 89.44 222 GLU A CA 1
ATOM 1697 C C . GLU A 1 222 ? -14.816 -1.358 9.638 1.00 89.44 222 GLU A C 1
ATOM 1699 O O . GLU A 1 222 ? -13.604 -1.247 9.819 1.00 89.44 222 GLU A O 1
ATOM 1704 N N . LEU A 1 223 ? -15.701 -0.788 10.457 1.00 88.62 223 LEU A N 1
ATOM 1705 C CA . LEU A 1 223 ? -15.310 -0.057 11.662 1.00 88.62 223 LEU A CA 1
ATOM 1706 C C . LEU A 1 223 ? -15.525 -0.927 12.901 1.00 88.62 223 LEU A C 1
ATOM 1708 O O . LEU A 1 223 ? -16.662 -1.225 13.271 1.00 88.62 223 LEU A O 1
ATOM 1712 N N . ASP A 1 224 ? -14.436 -1.275 13.581 1.00 88.69 224 ASP A N 1
ATOM 1713 C CA . ASP A 1 224 ? -14.471 -1.886 14.908 1.00 88.69 224 ASP A CA 1
ATOM 1714 C C . ASP A 1 224 ? -14.347 -0.793 15.981 1.00 88.69 224 ASP A C 1
ATOM 1716 O O . ASP A 1 224 ? -13.300 -0.159 16.153 1.00 88.69 224 ASP A O 1
ATOM 1720 N N . ILE A 1 225 ? -15.455 -0.539 16.681 1.00 86.62 225 ILE A N 1
ATOM 1721 C CA . ILE A 1 225 ? -15.567 0.504 17.703 1.00 86.62 225 ILE A CA 1
ATOM 1722 C C . ILE A 1 225 ? -15.430 -0.140 19.077 1.00 86.62 225 ILE A C 1
ATOM 1724 O O . ILE A 1 225 ? -16.274 -0.933 19.505 1.00 86.62 225 ILE A O 1
ATOM 1728 N N . ARG A 1 226 ? -14.401 0.260 19.828 1.00 85.62 226 ARG A N 1
ATOM 1729 C CA . ARG A 1 226 ? -14.186 -0.285 21.168 1.00 85.62 226 ARG A CA 1
ATOM 1730 C C . ARG A 1 226 ? -15.186 0.267 22.177 1.00 85.62 226 ARG A C 1
ATOM 1732 O O . ARG A 1 226 ? -15.383 1.474 22.322 1.00 85.62 226 ARG A O 1
ATOM 1739 N N . SER A 1 227 ? -15.768 -0.643 22.954 1.00 82.38 227 SER A N 1
ATOM 1740 C CA . SER A 1 227 ? -16.659 -0.301 24.059 1.00 82.38 227 SER A CA 1
ATOM 1741 C C . SER A 1 227 ? -15.910 0.410 25.185 1.00 82.38 227 SER A C 1
ATOM 1743 O O . SER A 1 227 ? -14.859 -0.055 25.636 1.00 82.38 227 SER A O 1
ATOM 1745 N N . HIS A 1 228 ? -16.505 1.476 25.711 1.00 82.50 228 HIS A N 1
ATOM 1746 C CA . HIS A 1 228 ? -16.043 2.116 26.936 1.00 82.50 228 HIS A CA 1
ATOM 1747 C C . HIS A 1 228 ? -16.737 1.485 28.143 1.00 82.50 228 HIS A C 1
ATOM 1749 O O . HIS A 1 228 ? -17.962 1.378 28.189 1.00 82.50 228 HIS A O 1
ATOM 1755 N N . TYR A 1 229 ? -15.952 1.071 29.134 1.00 84.44 229 TYR A N 1
ATOM 1756 C CA . TYR A 1 229 ? -16.479 0.493 30.365 1.00 84.44 229 TYR A CA 1
ATOM 1757 C C . TYR A 1 229 ? -16.655 1.586 31.413 1.00 84.44 229 TYR A C 1
ATOM 1759 O O . TYR A 1 229 ? -15.688 2.226 31.827 1.00 84.44 229 TYR A O 1
ATOM 1767 N N . VAL A 1 230 ? -17.891 1.780 31.868 1.00 89.19 230 VAL A N 1
ATOM 1768 C CA . VAL A 1 230 ? -18.200 2.696 32.968 1.00 89.19 230 VAL A CA 1
ATOM 1769 C C . VAL A 1 230 ? -18.267 1.892 34.260 1.00 89.19 230 VAL A C 1
ATOM 1771 O O . VAL A 1 230 ? -19.124 1.025 34.423 1.00 89.19 230 VAL A O 1
ATOM 1774 N N . TYR A 1 231 ? -17.365 2.184 35.194 1.00 92.06 231 TYR A N 1
ATOM 1775 C CA . TYR A 1 231 ? -17.421 1.635 36.543 1.00 92.06 231 TYR A CA 1
ATOM 1776 C C . TYR A 1 231 ? -18.084 2.642 37.483 1.00 92.06 231 TYR A C 1
ATOM 1778 O O . TYR A 1 231 ? -17.668 3.795 37.581 1.00 92.06 231 TYR A O 1
ATOM 1786 N N . GLY A 1 232 ? -19.108 2.195 38.204 1.00 94.38 232 GLY A N 1
ATOM 1787 C CA . GLY A 1 232 ? -19.833 3.017 39.160 1.00 94.38 232 GLY A CA 1
ATOM 1788 C C . GLY A 1 232 ? -20.451 2.174 40.265 1.00 94.38 232 GLY A C 1
ATOM 1789 O O . GLY A 1 232 ? -20.600 0.958 40.148 1.00 94.38 232 GLY A O 1
ATOM 1790 N N . ARG A 1 233 ? -20.820 2.829 41.364 1.00 92.94 233 ARG A N 1
ATOM 1791 C CA . ARG A 1 233 ? -21.614 2.222 42.436 1.00 92.94 233 ARG A CA 1
ATOM 1792 C C . ARG A 1 233 ? -23.005 2.826 42.381 1.00 92.94 233 ARG A C 1
ATOM 1794 O O . ARG A 1 233 ? -23.130 4.047 42.368 1.00 92.94 233 ARG A O 1
ATOM 1801 N N . TYR A 1 234 ? -24.033 1.991 42.399 1.00 93.00 234 TYR A N 1
ATOM 1802 C CA . TYR A 1 234 ? -25.411 2.453 42.526 1.00 93.00 234 TYR A CA 1
ATOM 1803 C C . TYR A 1 234 ? -25.941 2.135 43.926 1.00 93.00 234 TYR A C 1
ATOM 1805 O O . TYR A 1 234 ? -25.541 1.152 44.553 1.00 93.00 234 TYR A O 1
ATOM 1813 N N . ARG A 1 235 ? -26.839 2.981 44.439 1.00 91.25 235 ARG A N 1
ATOM 1814 C CA . ARG A 1 235 ? -27.623 2.685 45.643 1.00 91.25 235 ARG A CA 1
ATOM 1815 C C . ARG A 1 235 ? -29.023 2.280 45.207 1.00 91.25 235 ARG A C 1
ATOM 1817 O O . ARG A 1 235 ? -29.721 3.076 44.589 1.00 91.25 235 ARG A O 1
ATOM 1824 N N . LYS A 1 236 ? -29.438 1.056 45.535 1.00 92.12 236 LYS A N 1
ATOM 1825 C CA . LYS A 1 236 ? -30.827 0.615 45.355 1.00 92.12 236 LYS A CA 1
ATOM 1826 C C . LYS A 1 236 ? -31.660 1.143 46.527 1.00 92.12 236 LYS A C 1
ATOM 1828 O O . LYS A 1 236 ? -31.452 0.697 47.652 1.00 92.12 236 LYS A O 1
ATOM 1833 N N . LEU A 1 237 ? -32.536 2.116 46.271 1.00 91.50 237 LEU A N 1
ATOM 1834 C CA . LEU A 1 237 ? -33.310 2.812 47.311 1.00 91.50 237 LEU A CA 1
ATOM 1835 C C . LEU A 1 237 ? -34.675 2.171 47.596 1.00 91.50 237 LEU A C 1
ATOM 1837 O O . LEU A 1 237 ? -35.161 2.270 48.716 1.00 91.50 237 LEU A O 1
ATOM 1841 N N . GLU A 1 238 ? -35.254 1.460 46.630 1.00 87.25 238 GLU A N 1
ATOM 1842 C CA . GLU A 1 238 ? -36.550 0.793 46.786 1.00 87.25 238 GLU A CA 1
ATOM 1843 C C . GLU A 1 238 ? -36.436 -0.716 46.542 1.00 87.25 238 GLU A C 1
ATOM 1845 O O . GLU A 1 238 ? -35.682 -1.185 45.678 1.00 87.25 238 GLU A O 1
ATOM 1850 N N . ARG A 1 239 ? -37.183 -1.493 47.337 1.00 82.50 239 ARG A N 1
ATOM 1851 C CA . ARG A 1 239 ? -37.418 -2.918 47.090 1.00 82.50 239 ARG A CA 1
ATOM 1852 C C . ARG A 1 239 ? -38.700 -3.057 46.271 1.00 82.50 239 ARG A C 1
ATOM 1854 O O . ARG A 1 239 ? -39.774 -2.780 46.793 1.00 82.50 239 ARG A O 1
ATOM 1861 N N . GLY A 1 240 ? -38.543 -3.486 45.021 1.00 71.12 240 GLY A N 1
ATOM 1862 C CA . GLY A 1 240 ? -39.544 -4.291 44.319 1.00 71.12 240 GLY A CA 1
ATOM 1863 C C . GLY A 1 240 ? -39.352 -5.759 44.662 1.00 71.12 240 GLY A C 1
ATOM 1864 O O . GLY A 1 240 ? -38.180 -6.129 44.934 1.00 71.12 240 GLY A O 1
#

Foldseek 3Di:
DDDDDDDDDDDDPPPPVVVVPPPDDPDPDDPPVPCPDDPPPPPDPPPDVVVVPPPPVPPQQDAAPDLSLLLVQLLQQAALLVCLLFRPQDDPPDHSNVSSVVSQVVNCVVPVVSPCSCVVPVAHQQARCLLVCLLVLLVQVVVVCPPPDWQAEEEFEDDDPVSQVSNVVVSVRHGDPPRDGPGVSSRVSSLVSNVVVPCNNRYDPPDGQWYWYQYSVVRDTDIDGDDDDDDDDDDDPDDD

Radius of gyration: 35.55 Å; Cα contacts (8 Å, |Δi|>4): 274; chains: 1; bounding box: 70×109×97 Å

pLDDT: mean 78.06, std 16.63, range [35.25, 94.38]

Mean predicted aligned error: 15.02 Å

Secondary structure (DSSP, 8-state):
---------------GGGGGGS--------TTTT--S----PPPP---GGGSS-------PPPTTSHHHHHHHHHTT--HHHHHHHH--PPTT--HHHHHHHHHHHHHHH-GGGTTHHHH--S-TTTTTGGGGHHHHHHHHHHHHTT---S-EEEEEE--HHHHHHHHHHHHHHSPTTPPPHHHHHHHHHHHHHIIIIIGGGB-SSS-SEEEEEETTTTEEEEEEPPPPPP------S--

Solvent-accessible surface area (backbone atoms only — not comparable to full-atom values): 14798 Å² total; per-residue (Å²): 135,83,88,80,88,78,80,89,82,89,78,85,81,79,61,72,75,70,69,72,72,67,89,77,76,91,65,98,68,64,89,69,78,78,59,86,58,84,74,80,77,70,78,74,76,84,84,48,75,80,73,70,55,70,80,72,78,69,72,70,67,48,35,17,68,42,68,70,17,48,45,48,45,45,62,62,8,47,44,41,48,56,37,17,43,27,34,61,71,63,58,92,92,59,52,42,48,60,31,7,50,53,51,50,50,57,44,31,72,75,36,71,85,53,68,56,23,49,77,78,31,74,57,15,78,65,56,68,52,53,74,78,46,30,60,59,54,24,50,52,52,54,60,72,52,57,93,59,93,70,73,26,36,27,82,44,73,49,69,60,65,70,57,54,51,53,26,49,57,49,42,71,54,44,25,13,90,86,45,73,56,70,67,61,52,52,51,51,52,26,47,51,45,29,30,76,74,69,56,50,89,22,68,30,89,74,83,47,49,33,37,41,37,34,34,64,90,76,75,42,76,47,77,49,70,62,84,82,85,84,87,84,85,84,82,86,88,74,88,128